Protein AF-A0A920K6Q2-F1 (afdb_monomer)

Sequence (251 aa):
MRCQWSTGEWRSIKTQNCIHFTSRHIDYCYSSCIAKSRLLTSYIVDEQAEPDGDFPTVDSPNPEEPAALALALQKAEEVNADIVIGTDPDADRLGIAVRNQNGELELLNGNQTMIVMTQFILEHLKRDQNKAYFIGSTVVSTPMMEKLASHYNLDCKIGLTGFKWIAKMIEDYADKAFVGGGEESFGFMVGDFVRDKDAITSSLLACEVASTALSNGETFFDQLLKAYERFGLYQEKLVSFVKKGKEGAYV

Secondary structure (DSSP, 8-state):
---TT--S----PPPEEEEE--SSTTSHHHHHHHTTSTTEEEE--GGGTS--TT-TT-S---TTSGGGGHHHHHHHHHTT-SEEEEE-TTS--EEEEEE-TTS-EEEEPHHHHHHHHHHHHHHH----TTS-EEEEEETTS-THHHHHHHHTT-EEEEE-SSTHHHHHHHHHTTTSEEEEEEETTTEEEETTS-SS--HHHHHHHHHHHHHHHHHTT--HHHHHHHHHHHH-------------GGGGGG-

Mean predicted aligned error: 7.69 Å

Nearest PDB structures (foldseek):
  1tuo-assembly1_A  TM=8.412E-01  e=4.404E-12  Thermus thermophilus
  2fkm-assembly1_X  TM=8.675E-01  e=6.460E-11  Pseudomonas aeruginosa
  4il8-assembly1_A  TM=8.686E-01  e=9.318E-11  Pseudomonas aeruginosa PAO1
  2fkf-assembly1_A  TM=8.662E-01  e=1.344E-10  Pseudomonas aeruginosa
  3rsm-assembly1_A  TM=8.535E-01  e=1.938E-10  Pseudomonas aeruginosa

Solvent-accessible surface area (backbone atoms only — not comparable to full-atom values): 14324 Å² total; per-residue (Å²): 138,76,83,86,83,77,89,72,87,82,68,91,72,72,78,39,39,35,31,50,38,49,52,32,73,75,46,62,71,42,56,58,51,51,51,66,38,96,61,43,47,66,44,72,45,74,94,43,65,66,74,49,92,79,39,92,89,40,99,49,59,42,39,90,41,70,72,47,42,45,69,48,52,53,52,29,63,77,70,63,37,54,36,36,36,30,24,22,62,85,36,37,28,45,22,45,29,29,32,41,100,86,66,47,79,41,77,49,53,23,46,57,50,45,50,40,53,52,49,52,49,62,76,69,53,85,74,56,91,90,54,50,46,32,37,32,36,28,75,83,28,61,72,54,55,48,44,50,23,53,75,71,73,38,46,59,46,72,28,63,85,57,64,66,41,50,37,46,46,55,65,77,41,63,86,37,48,57,60,28,35,37,36,45,82,24,25,32,27,72,40,74,86,64,67,57,50,29,20,61,66,42,47,53,50,52,50,49,49,34,49,55,24,46,69,72,77,41,39,52,42,52,49,44,52,53,46,28,74,75,51,52,84,81,91,84,79,90,84,87,83,90,59,69,72,80,70,36,75,81,107

Radius of gyration: 18.18 Å; Cα contacts (8 Å, |Δi|>4): 438; chains: 1; bounding box: 38×63×45 Å

Foldseek 3Di:
DPPPQDPDDDDDFDAAEEEEEEQDDPCLVQLVVVCPPPRYDYDYLPVRNYGDDVSVQAPFCALQDVRNCVSVLVVCVVVVHAKYWYAHHVQQFIWIWGQDPVRHTDIDFLLLLQLLLLLLLLVRDPDDPVAAEEEEEEPPHDPLRCLSCVVSVHYYHYYHPDLQRVLVVCVVPVSHWYQWYGYSSRFIDGTNPDSGGHNSVSVVSLVVLQSVQVRVVHGSNVSSVVSCVRRNDDDDDDDDDDDDDPRSVPD

pLDDT: mean 83.79, std 19.02, range [21.44, 98.62]

Structure (mmCIF, N/CA/C/O backbone):
data_AF-A0A920K6Q2-F1
#
_entry.id   AF-A0A920K6Q2-F1
#
loop_
_atom_site.group_PDB
_atom_site.id
_atom_site.type_symbol
_atom_site.label_atom_id
_atom_site.label_alt_id
_atom_site.label_comp_id
_atom_site.label_asym_id
_atom_site.label_entity_id
_atom_site.label_seq_id
_atom_site.pdbx_PDB_ins_code
_atom_site.Cartn_x
_atom_site.Cartn_y
_atom_site.Cartn_z
_atom_site.occupancy
_atom_site.B_iso_or_equiv
_atom_site.auth_seq_id
_atom_site.auth_comp_id
_atom_site.auth_asym_id
_atom_site.auth_atom_id
_atom_site.pdbx_PDB_model_num
ATOM 1 N N . MET A 1 1 ? 18.226 10.271 6.537 1.00 32.38 1 MET A N 1
ATOM 2 C CA . MET A 1 1 ? 16.949 10.398 5.805 1.00 32.38 1 MET A CA 1
ATOM 3 C C . MET A 1 1 ? 16.509 11.853 5.804 1.00 32.38 1 MET A C 1
ATOM 5 O O . MET A 1 1 ? 16.170 12.379 6.854 1.00 32.38 1 MET A O 1
ATOM 9 N N . ARG A 1 2 ? 16.570 12.534 4.656 1.00 21.44 2 ARG A N 1
ATOM 10 C CA . ARG A 1 2 ? 15.743 13.722 4.408 1.00 21.44 2 ARG A CA 1
ATOM 11 C C . ARG A 1 2 ? 14.665 13.253 3.450 1.00 21.44 2 ARG A C 1
ATOM 13 O O . ARG A 1 2 ? 15.010 12.801 2.364 1.00 21.44 2 ARG A O 1
ATOM 20 N N . CYS A 1 3 ? 13.408 13.324 3.866 1.00 26.34 3 CYS A N 1
ATOM 21 C CA . CYS A 1 3 ? 12.282 13.194 2.955 1.00 26.34 3 CYS A CA 1
ATOM 22 C C . CYS A 1 3 ? 12.454 14.298 1.894 1.00 26.34 3 CYS A C 1
ATOM 24 O O . CYS A 1 3 ? 12.390 15.480 2.229 1.00 26.34 3 CYS A O 1
ATOM 26 N N . GLN A 1 4 ? 12.820 13.946 0.658 1.00 25.69 4 GLN A N 1
ATOM 27 C CA . GLN A 1 4 ? 13.112 14.923 -0.405 1.00 25.69 4 GLN A CA 1
ATOM 28 C C . GLN A 1 4 ? 11.840 15.440 -1.106 1.00 25.69 4 GLN A C 1
ATOM 30 O O . GLN A 1 4 ? 11.930 16.158 -2.100 1.00 25.69 4 GLN A O 1
ATOM 35 N N . TRP A 1 5 ? 10.659 15.115 -0.577 1.00 37.97 5 TRP A N 1
ATOM 36 C CA . TRP A 1 5 ? 9.377 15.319 -1.253 1.00 37.97 5 TRP A CA 1
ATOM 37 C C . TRP A 1 5 ? 8.652 16.624 -0.896 1.00 37.97 5 TRP A C 1
ATOM 39 O O . TRP A 1 5 ? 7.733 17.008 -1.610 1.00 37.97 5 TRP A O 1
ATOM 49 N N . SER A 1 6 ? 9.087 17.388 0.115 1.00 32.59 6 SER A N 1
ATOM 50 C CA . SER A 1 6 ? 8.374 18.609 0.519 1.00 32.59 6 SER A CA 1
ATOM 51 C C . SER A 1 6 ? 9.192 19.896 0.371 1.00 32.59 6 SER A C 1
ATOM 53 O O . SER A 1 6 ? 10.004 20.238 1.232 1.00 32.59 6 SER A O 1
ATOM 55 N N . THR A 1 7 ? 8.921 20.665 -0.684 1.00 30.31 7 THR A N 1
ATOM 56 C CA . THR A 1 7 ? 9.305 22.091 -0.784 1.00 30.31 7 THR A CA 1
ATOM 57 C C . THR A 1 7 ? 8.090 23.015 -0.953 1.00 30.31 7 THR A C 1
ATOM 59 O O . THR A 1 7 ? 8.240 24.126 -1.448 1.00 30.31 7 THR A O 1
ATOM 62 N N . GLY A 1 8 ? 6.885 22.563 -0.591 1.00 32.25 8 GLY A N 1
ATOM 63 C CA . GLY A 1 8 ? 5.660 23.371 -0.638 1.00 32.25 8 GLY A CA 1
ATOM 64 C C . GLY A 1 8 ? 5.382 24.097 0.682 1.00 32.25 8 GLY A C 1
ATOM 65 O O . GLY A 1 8 ? 5.654 23.561 1.754 1.00 32.25 8 GLY A O 1
ATOM 66 N N . GLU A 1 9 ? 4.847 25.319 0.606 1.00 29.89 9 GLU A N 1
ATOM 67 C CA . GLU A 1 9 ? 4.352 26.079 1.759 1.00 29.89 9 GLU A CA 1
ATOM 68 C C . GLU A 1 9 ? 3.152 25.367 2.401 1.00 29.89 9 GLU A C 1
ATOM 70 O O . GLU A 1 9 ? 2.084 25.231 1.802 1.00 29.89 9 GLU A O 1
ATOM 75 N N . TRP A 1 10 ? 3.329 24.917 3.641 1.00 37.19 10 TRP A N 1
ATOM 76 C CA . TRP A 1 10 ? 2.317 24.200 4.409 1.00 37.19 10 TRP A CA 1
ATOM 77 C C . TRP A 1 10 ? 1.250 25.167 4.951 1.00 37.19 10 TRP A C 1
ATOM 79 O O . TRP A 1 10 ? 1.495 25.910 5.903 1.00 37.19 10 TRP A O 1
ATOM 89 N N . ARG A 1 11 ? 0.051 25.166 4.354 1.00 33.03 11 ARG A N 1
ATOM 90 C CA . ARG A 1 11 ? -1.154 25.774 4.955 1.00 33.03 11 ARG A CA 1
ATOM 91 C C . ARG A 1 11 ? -1.640 24.912 6.129 1.00 33.03 11 ARG A C 1
ATOM 93 O O . ARG A 1 11 ? -1.359 23.721 6.156 1.00 33.03 11 ARG A O 1
ATOM 100 N N . SER A 1 12 ? -2.330 25.526 7.099 1.00 35.78 12 SER A N 1
ATOM 101 C CA . SER A 1 12 ? -2.709 24.940 8.401 1.00 35.78 12 SER A CA 1
ATOM 102 C C . SER A 1 12 ? -3.168 23.478 8.304 1.00 35.78 12 SER A C 1
ATOM 104 O O . SER A 1 12 ? -4.263 23.194 7.818 1.00 35.78 12 SER A O 1
ATOM 106 N N . ILE A 1 13 ? -2.319 22.565 8.767 1.00 44.78 13 ILE A N 1
ATOM 107 C CA . ILE A 1 13 ? -2.523 21.121 8.662 1.00 44.78 13 ILE A CA 1
ATOM 108 C C . ILE A 1 13 ? -3.515 20.700 9.750 1.00 44.78 13 ILE A C 1
ATOM 110 O O . ILE A 1 13 ? -3.265 20.926 10.935 1.00 44.78 13 ILE A O 1
ATOM 114 N N . LYS A 1 14 ? -4.652 20.116 9.355 1.00 45.97 14 LYS A N 1
ATOM 115 C CA . LYS A 1 14 ? -5.508 19.363 10.281 1.00 45.97 14 LYS A CA 1
ATOM 116 C C . LYS A 1 14 ? -4.689 18.175 10.791 1.00 45.97 14 LYS A C 1
ATOM 118 O O . LYS A 1 14 ? -4.145 17.429 9.985 1.00 45.97 14 LYS A O 1
ATOM 123 N N . THR A 1 15 ? -4.563 18.026 12.104 1.00 47.94 15 THR A N 1
ATOM 124 C CA . THR A 1 15 ? -3.855 16.895 12.715 1.00 47.94 15 THR A CA 1
ATOM 125 C C . THR A 1 15 ? -4.619 15.609 12.430 1.00 47.94 15 THR A C 1
ATOM 127 O O . THR A 1 15 ? -5.780 15.501 12.818 1.00 47.94 15 THR A O 1
ATOM 130 N N . GLN A 1 16 ? -3.975 14.667 11.749 1.00 53.50 16 GLN A N 1
ATOM 131 C CA . GLN A 1 16 ? -4.531 13.347 11.487 1.00 53.50 16 GLN A CA 1
ATOM 132 C C . GLN A 1 16 ? -4.306 12.446 12.701 1.00 53.50 16 GLN A C 1
ATOM 134 O O . GLN A 1 16 ? -3.204 12.420 13.265 1.00 53.50 16 GLN A O 1
ATOM 139 N N . ASN A 1 17 ? -5.328 11.681 13.075 1.00 56.09 17 ASN A N 1
ATOM 140 C CA . ASN A 1 17 ? -5.206 10.665 14.110 1.00 56.09 17 ASN A CA 1
ATOM 141 C C . ASN A 1 17 ? -4.907 9.326 13.432 1.00 56.09 17 ASN A C 1
ATOM 143 O O . ASN A 1 17 ? -5.726 8.787 12.691 1.00 56.09 17 ASN A O 1
ATOM 147 N N . CYS A 1 18 ? -3.715 8.795 13.668 1.00 53.91 18 CYS A N 1
ATOM 148 C CA . CYS A 1 18 ? -3.222 7.563 13.068 1.00 53.91 18 CYS A CA 1
ATOM 149 C C . CYS A 1 18 ? -3.002 6.531 14.176 1.00 53.91 18 CYS A C 1
ATOM 151 O O . CYS A 1 18 ? -2.322 6.819 15.159 1.00 53.91 18 CYS A O 1
ATOM 153 N N . ILE A 1 19 ? -3.557 5.328 14.054 1.00 54.91 19 ILE A N 1
ATOM 154 C CA . ILE A 1 19 ? -3.182 4.228 14.949 1.00 54.91 19 ILE A CA 1
ATOM 155 C C . ILE A 1 19 ? -2.141 3.379 14.257 1.00 54.91 19 ILE A C 1
ATOM 157 O O . ILE A 1 19 ? -2.374 2.835 13.178 1.00 54.91 19 ILE A O 1
ATOM 161 N N . HIS A 1 20 ? -1.004 3.240 14.926 1.00 56.41 20 HIS A N 1
ATOM 162 C CA . HIS A 1 20 ? -0.007 2.258 14.557 1.00 56.41 20 HIS A CA 1
ATOM 163 C C . HIS A 1 20 ? -0.112 1.076 15.500 1.00 56.41 20 HIS A C 1
ATOM 165 O O . HIS A 1 20 ? 0.030 1.202 16.715 1.00 56.41 20 HIS A O 1
ATOM 171 N N . PHE A 1 21 ? -0.348 -0.076 14.903 1.00 56.31 21 PHE A N 1
ATOM 172 C CA . PHE A 1 21 ? -0.379 -1.364 15.549 1.00 56.31 21 PHE A CA 1
ATOM 173 C C . PHE A 1 21 ? 0.739 -2.248 14.978 1.00 56.31 21 PHE A C 1
ATOM 175 O O . PHE A 1 21 ? 1.121 -2.133 13.816 1.00 56.31 21 PHE A O 1
ATOM 182 N N . THR A 1 22 ? 1.285 -3.131 15.808 1.00 51.19 22 THR A N 1
ATOM 183 C CA . THR A 1 22 ? 2.215 -4.181 15.390 1.00 51.19 22 THR A CA 1
ATOM 184 C C . THR A 1 22 ? 2.131 -5.354 16.361 1.00 51.19 22 THR A C 1
ATOM 186 O O . THR A 1 22 ? 1.832 -5.171 17.542 1.00 51.19 22 THR A O 1
ATOM 189 N N . SER A 1 23 ? 2.398 -6.559 15.858 1.00 42.81 23 SER A N 1
ATOM 190 C CA . SER A 1 23 ? 2.401 -7.794 16.638 1.00 42.81 23 SER A CA 1
ATOM 191 C C . SER A 1 23 ? 3.768 -8.165 17.242 1.00 42.81 23 SER A C 1
ATOM 193 O O . SER A 1 23 ? 3.767 -9.050 18.092 1.00 42.81 23 SER A O 1
ATOM 195 N N . ARG A 1 24 ? 4.909 -7.523 16.881 1.00 44.66 24 ARG A N 1
ATOM 196 C CA . ARG A 1 24 ? 6.198 -7.532 17.641 1.00 44.66 24 ARG A CA 1
ATOM 197 C C . ARG A 1 24 ? 7.351 -6.667 17.051 1.00 44.66 24 ARG A C 1
ATOM 199 O O . ARG A 1 24 ? 7.429 -6.386 15.867 1.00 44.66 24 ARG A O 1
ATOM 206 N N . HIS A 1 25 ? 8.313 -6.348 17.938 1.00 44.50 25 HIS A N 1
ATOM 207 C CA . HIS A 1 25 ? 9.737 -5.929 17.821 1.00 44.50 25 HIS A CA 1
ATOM 208 C C . HIS A 1 25 ? 10.262 -4.915 16.778 1.00 44.50 25 HIS A C 1
ATOM 210 O O . HIS A 1 25 ? 10.912 -3.958 17.206 1.00 44.50 25 HIS A O 1
ATOM 216 N N . ILE A 1 26 ? 10.131 -5.110 15.462 1.00 41.84 26 ILE A N 1
ATOM 217 C CA . ILE A 1 26 ? 10.854 -4.248 14.491 1.00 41.84 26 ILE A CA 1
ATOM 218 C C . ILE A 1 26 ? 10.226 -2.846 14.401 1.00 41.84 26 ILE A C 1
ATOM 220 O O . ILE A 1 26 ? 10.920 -1.859 14.138 1.00 41.84 26 ILE A O 1
ATOM 224 N N . ASP A 1 27 ? 8.948 -2.740 14.767 1.00 47.66 27 ASP A N 1
ATOM 225 C CA . ASP A 1 27 ? 8.156 -1.526 14.626 1.00 47.66 27 ASP A CA 1
ATOM 226 C C . ASP A 1 27 ? 8.149 -0.582 15.836 1.00 47.66 27 ASP A C 1
ATOM 228 O O . ASP A 1 27 ? 7.830 0.586 15.671 1.00 47.66 27 ASP A O 1
ATOM 232 N N . TYR A 1 28 ? 8.557 -0.979 17.048 1.00 45.69 28 TYR A N 1
ATOM 233 C CA . TYR A 1 28 ? 8.535 -0.041 18.194 1.00 45.69 28 TYR A CA 1
ATOM 234 C C . TYR A 1 28 ? 9.483 1.162 17.983 1.00 45.69 28 TYR A C 1
ATOM 236 O O . TYR A 1 28 ? 9.158 2.321 18.276 1.00 45.69 28 TYR A O 1
ATOM 244 N N . CYS A 1 29 ? 10.651 0.914 17.380 1.00 44.62 29 CYS A N 1
ATOM 245 C CA . CYS A 1 29 ? 11.563 1.969 16.925 1.00 44.62 29 CYS A CA 1
ATOM 246 C C . CYS A 1 29 ? 10.954 2.838 15.812 1.00 44.62 29 CYS A C 1
ATOM 248 O O . CYS A 1 29 ? 11.373 3.980 15.631 1.00 44.62 29 CYS A O 1
ATOM 250 N N . TYR A 1 30 ? 9.966 2.328 15.082 1.00 53.62 30 TYR A N 1
ATOM 251 C CA . TYR A 1 30 ? 9.322 3.001 13.967 1.00 53.62 30 TYR A CA 1
ATOM 252 C C . TYR A 1 30 ? 8.048 3.756 14.368 1.00 53.62 30 TYR A C 1
ATOM 254 O O . TYR A 1 30 ? 7.933 4.933 14.031 1.00 53.62 30 TYR A O 1
ATOM 262 N N . SER A 1 31 ? 7.157 3.178 15.180 1.00 52.97 31 SER A N 1
ATOM 263 C CA . SER A 1 31 ? 6.025 3.879 15.801 1.00 52.97 31 SER A CA 1
ATOM 264 C C . SER A 1 31 ? 6.517 5.107 16.573 1.00 52.97 31 SER A C 1
ATOM 266 O O . SER A 1 31 ? 5.928 6.180 16.481 1.00 52.97 31 SER A O 1
ATOM 268 N N . SER A 1 32 ? 7.677 5.003 17.236 1.00 48.38 32 SER A N 1
ATOM 269 C CA . SER A 1 32 ? 8.346 6.142 17.882 1.00 48.38 32 SER A CA 1
ATOM 270 C C . SER A 1 32 ? 9.028 7.125 16.910 1.00 48.38 32 SER A C 1
ATOM 272 O O . SER A 1 32 ? 9.237 8.288 17.271 1.00 48.38 32 SER A O 1
ATOM 274 N N . CYS A 1 33 ? 9.364 6.715 15.680 1.00 47.66 33 CYS A N 1
ATOM 275 C CA . CYS A 1 33 ? 9.818 7.608 14.604 1.00 47.66 33 CYS A CA 1
ATOM 276 C C . CYS A 1 33 ? 8.651 8.350 13.933 1.00 47.66 33 CYS A C 1
ATOM 278 O O . CYS A 1 33 ? 8.765 9.553 13.696 1.00 47.66 33 CYS A O 1
ATOM 280 N N . ILE A 1 34 ? 7.521 7.680 13.692 1.00 54.31 34 ILE A N 1
ATOM 281 C CA . ILE A 1 34 ? 6.283 8.301 13.204 1.00 54.31 34 ILE A CA 1
ATOM 282 C C . ILE A 1 34 ? 5.728 9.284 14.226 1.00 54.31 34 ILE A C 1
ATOM 284 O O . ILE A 1 34 ? 5.378 10.400 13.845 1.00 54.31 34 ILE A O 1
ATOM 288 N N . ALA A 1 35 ? 5.713 8.923 15.513 1.00 49.50 35 ALA A N 1
ATOM 289 C CA . ALA A 1 35 ? 5.284 9.808 16.600 1.00 49.50 35 ALA A CA 1
ATOM 290 C C . ALA A 1 35 ? 6.087 11.123 16.653 1.00 49.50 35 ALA A C 1
ATOM 292 O O . ALA A 1 35 ? 5.630 12.126 17.197 1.00 49.50 35 ALA A O 1
ATOM 293 N N . LYS A 1 36 ? 7.306 11.138 16.090 1.00 42.62 36 LYS A N 1
ATOM 294 C CA . LYS A 1 36 ? 8.146 12.342 15.960 1.00 42.62 36 LYS A CA 1
ATOM 295 C C . LYS A 1 36 ? 7.867 13.143 14.689 1.00 42.62 36 LYS A C 1
ATOM 297 O O . LYS A 1 36 ? 8.331 14.284 14.587 1.00 42.62 36 LYS A O 1
ATOM 302 N N . SER A 1 37 ? 7.137 12.588 13.724 1.00 52.16 37 SER A N 1
ATOM 303 C CA . SER A 1 37 ? 6.616 13.363 12.604 1.00 52.16 37 SER A CA 1
ATOM 304 C C . SER A 1 37 ? 5.553 14.320 13.150 1.00 52.16 37 SER A C 1
ATOM 306 O O . SER A 1 37 ? 4.600 13.924 13.809 1.00 52.16 37 SER A O 1
ATOM 308 N N . ARG A 1 38 ? 5.723 15.625 12.924 1.00 50.38 38 ARG A N 1
ATOM 309 C CA . ARG A 1 38 ? 4.844 16.672 13.489 1.00 50.38 38 ARG A CA 1
ATOM 310 C C . ARG A 1 38 ? 3.434 16.703 12.873 1.00 50.38 38 ARG A C 1
ATOM 312 O O . ARG A 1 38 ? 2.722 17.685 13.054 1.00 50.38 38 ARG A O 1
ATOM 319 N N . LEU A 1 39 ? 3.078 15.685 12.096 1.00 52.28 39 LEU A N 1
ATOM 320 C CA . LEU A 1 39 ? 1.904 15.648 11.228 1.00 52.28 39 LEU A CA 1
ATOM 321 C C . LEU A 1 39 ? 0.873 14.600 11.667 1.00 52.28 39 LEU A C 1
ATOM 323 O O . LEU A 1 39 ? -0.246 14.619 11.160 1.00 52.28 39 LEU A O 1
ATOM 327 N N . LEU A 1 40 ? 1.232 13.717 12.606 1.00 65.56 40 LEU A N 1
ATOM 328 C CA . LEU A 1 40 ? 0.433 12.555 12.987 1.00 65.56 40 LEU A CA 1
ATOM 329 C C . LEU A 1 40 ? 0.332 12.459 14.510 1.00 65.56 40 LEU A C 1
ATOM 331 O O . LEU A 1 40 ? 1.344 12.484 15.211 1.00 65.56 40 LEU A O 1
ATOM 335 N N . THR A 1 41 ? -0.886 12.301 15.020 1.00 69.94 41 THR A N 1
ATOM 336 C CA . THR A 1 41 ? -1.104 11.818 16.386 1.00 69.94 41 THR A CA 1
ATOM 337 C C . THR A 1 41 ? -1.114 10.299 16.329 1.00 69.94 41 THR A C 1
ATOM 339 O O . THR A 1 41 ? -2.056 9.721 15.793 1.00 69.94 41 THR A O 1
ATOM 342 N N . SER A 1 42 ? -0.061 9.655 16.835 1.00 72.56 42 SER A N 1
ATOM 343 C CA . SER A 1 42 ? 0.056 8.196 16.848 1.00 72.56 42 SER A CA 1
ATOM 344 C C . SER A 1 42 ? -0.487 7.595 18.143 1.00 72.56 42 SER A C 1
ATOM 346 O O . SER A 1 42 ? -0.053 7.999 19.225 1.00 72.56 42 SER A O 1
ATOM 348 N N . TYR A 1 43 ? -1.341 6.581 18.036 1.00 79.62 43 TYR A N 1
ATOM 349 C CA . TYR A 1 43 ? -1.746 5.737 19.165 1.00 79.62 43 TYR A CA 1
ATOM 350 C C . TYR A 1 43 ? -1.166 4.334 19.009 1.00 79.62 43 TYR A C 1
ATOM 352 O O . TYR A 1 43 ? -1.023 3.851 17.886 1.00 79.62 43 TYR A O 1
ATOM 360 N N . ILE A 1 44 ? -0.845 3.707 20.139 1.00 80.88 44 ILE A N 1
ATOM 361 C CA . ILE A 1 44 ? -0.349 2.332 20.232 1.00 80.88 44 ILE A CA 1
ATOM 362 C C . ILE A 1 44 ? -1.409 1.508 20.977 1.00 80.88 44 ILE A C 1
ATOM 364 O O . ILE A 1 44 ? -2.148 2.046 21.806 1.00 80.88 44 ILE A O 1
ATOM 368 N N . VAL A 1 45 ? -1.509 0.219 20.653 1.00 83.69 45 VAL A N 1
ATOM 369 C CA . VAL A 1 45 ? -2.313 -0.750 21.411 1.00 83.69 45 VAL A CA 1
ATOM 370 C C . VAL A 1 45 ? -1.466 -1.254 22.576 1.00 83.69 45 VAL A C 1
ATOM 372 O O . VAL A 1 45 ? -0.511 -2.001 22.364 1.00 83.69 45 VAL A O 1
ATOM 375 N N . ASP A 1 46 ? -1.780 -0.813 23.793 1.00 83.56 46 ASP A N 1
ATOM 376 C CA . ASP A 1 46 ? -0.952 -1.050 24.982 1.00 83.56 46 ASP A CA 1
ATOM 377 C C . ASP A 1 46 ? -0.760 -2.552 25.267 1.00 83.56 46 ASP A C 1
ATOM 379 O O . ASP A 1 46 ? 0.337 -2.989 25.613 1.00 83.56 46 ASP A O 1
ATOM 383 N N . GLU A 1 47 ? -1.795 -3.365 25.033 1.00 83.81 47 GLU A N 1
ATOM 384 C CA . GLU A 1 47 ? -1.796 -4.824 25.215 1.00 83.81 47 GLU A CA 1
ATOM 385 C C . GLU A 1 47 ? -0.830 -5.564 24.279 1.00 83.81 47 GLU A C 1
ATOM 387 O O . GLU A 1 47 ? -0.516 -6.732 24.508 1.00 83.81 47 GLU A O 1
ATOM 392 N N . GLN A 1 48 ? -0.382 -4.904 23.212 1.00 79.31 48 GLN A N 1
ATOM 393 C CA . GLN A 1 48 ? 0.481 -5.468 22.172 1.00 79.31 48 GLN A CA 1
ATOM 394 C C . GLN A 1 48 ? 1.784 -4.668 22.005 1.00 79.31 48 GLN A C 1
ATOM 396 O O . GLN A 1 48 ? 2.577 -4.952 21.110 1.00 79.31 48 GLN A O 1
ATOM 401 N N . ALA A 1 49 ? 2.020 -3.671 22.866 1.00 76.19 49 ALA A N 1
ATOM 402 C CA . ALA A 1 49 ? 3.180 -2.790 22.785 1.00 76.19 49 ALA A CA 1
ATOM 403 C C . ALA A 1 49 ? 4.485 -3.492 23.192 1.00 76.19 49 ALA A C 1
ATOM 405 O O . ALA A 1 49 ? 5.536 -3.242 22.597 1.00 76.19 49 ALA A O 1
ATOM 406 N N . GLU A 1 50 ? 4.418 -4.367 24.200 1.00 78.69 50 GLU A N 1
ATOM 407 C CA . GLU A 1 50 ? 5.579 -5.104 24.691 1.00 78.69 50 GLU A CA 1
ATOM 408 C C . GLU A 1 50 ? 5.806 -6.389 23.884 1.00 78.69 50 GLU A C 1
ATOM 410 O O . GLU A 1 50 ? 4.864 -7.148 23.640 1.00 78.69 50 GLU A O 1
ATOM 415 N N . PRO A 1 51 ? 7.048 -6.685 23.471 1.00 74.62 51 PRO A N 1
ATOM 416 C CA . PRO A 1 51 ? 7.297 -7.853 22.644 1.00 74.62 51 PRO A CA 1
ATOM 417 C C . PRO A 1 51 ? 7.101 -9.185 23.389 1.00 74.62 51 PRO A C 1
ATOM 419 O O . PRO A 1 51 ? 7.897 -9.539 24.257 1.00 74.62 51 PRO A O 1
ATOM 422 N N . ASP A 1 52 ? 6.124 -9.984 22.951 1.00 80.56 52 ASP A N 1
ATOM 423 C CA . ASP A 1 52 ? 5.880 -11.351 23.429 1.00 80.56 52 ASP A CA 1
ATOM 424 C C . ASP A 1 52 ? 5.828 -12.365 22.275 1.00 80.56 52 ASP A C 1
ATOM 426 O O . ASP A 1 52 ? 5.186 -12.142 21.248 1.00 80.56 52 ASP A O 1
ATOM 430 N N . GLY A 1 53 ? 6.541 -13.483 22.431 1.00 81.75 53 GLY A N 1
ATOM 431 C CA . GLY A 1 53 ? 6.639 -14.520 21.413 1.00 81.75 53 GLY A CA 1
ATOM 432 C C . GLY A 1 53 ? 5.608 -15.585 21.343 1.00 81.75 53 GLY A C 1
ATOM 433 O O . GLY A 1 53 ? 5.565 -16.276 20.325 1.00 81.75 53 GLY A O 1
ATOM 434 N N . ASP A 1 54 ? 4.760 -15.622 22.347 1.00 85.19 54 ASP A N 1
ATOM 435 C CA . ASP A 1 54 ? 3.594 -16.475 22.333 1.00 85.19 54 ASP A CA 1
ATOM 436 C C . ASP A 1 54 ? 2.393 -15.766 21.684 1.00 85.19 54 ASP A C 1
ATOM 438 O O . ASP A 1 54 ? 1.339 -16.377 21.545 1.00 85.19 54 ASP A O 1
ATOM 442 N N . PHE A 1 55 ? 2.557 -14.501 21.254 1.00 84.88 55 PHE A N 1
ATOM 443 C CA . PHE A 1 55 ? 1.518 -13.655 20.651 1.00 84.88 55 PHE A CA 1
ATOM 444 C C . PHE A 1 55 ? 0.178 -13.757 21.407 1.00 84.88 55 PHE A C 1
ATOM 446 O O . PHE A 1 55 ? -0.853 -14.040 20.805 1.00 84.88 55 PHE A O 1
ATOM 453 N N . PRO A 1 56 ? 0.157 -13.521 22.734 1.00 87.31 56 PRO A N 1
ATOM 454 C CA . PRO A 1 56 ? -0.933 -13.952 23.622 1.00 87.31 56 PRO A CA 1
ATOM 455 C C . PRO A 1 56 ? -2.289 -13.285 23.347 1.00 87.31 56 PRO A C 1
ATOM 457 O 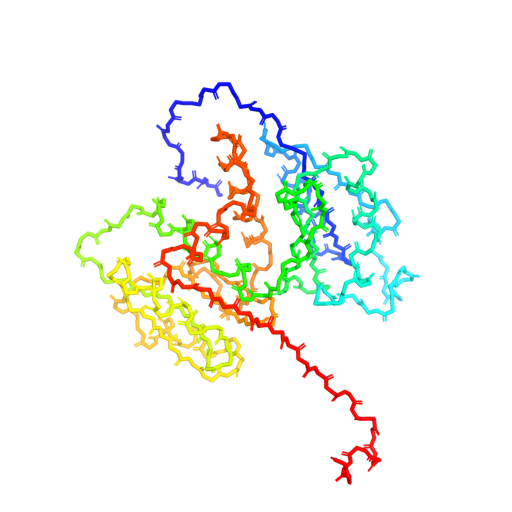O . PRO A 1 56 ? -3.305 -13.677 23.917 1.00 87.31 56 PRO A O 1
ATOM 460 N N . THR A 1 57 ? -2.304 -12.251 22.510 1.00 85.12 57 THR A N 1
ATOM 461 C CA . THR A 1 57 ? -3.477 -11.448 22.159 1.00 85.12 57 THR A CA 1
ATOM 462 C C . THR A 1 57 ? -4.122 -11.854 20.834 1.00 85.12 57 THR A C 1
ATOM 464 O O . THR A 1 57 ? -5.215 -11.373 20.539 1.00 85.12 57 THR A O 1
ATOM 467 N N . VAL A 1 58 ? -3.479 -12.711 20.029 1.00 86.38 58 VAL A N 1
ATOM 468 C CA . VAL A 1 58 ? -3.956 -13.111 18.6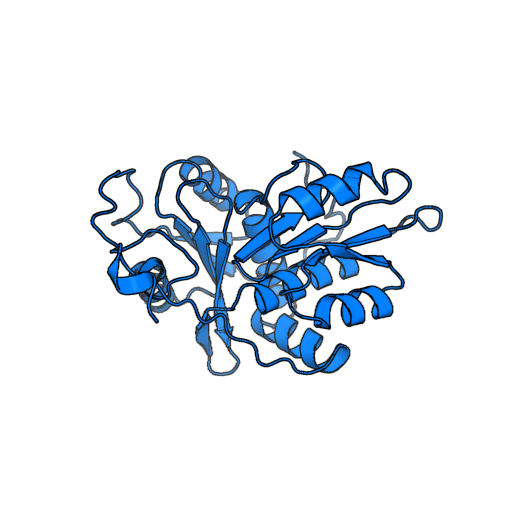95 1.00 86.38 58 VAL A CA 1
ATOM 469 C C . VAL A 1 58 ? -3.688 -14.590 18.427 1.00 86.38 58 VAL A C 1
ATOM 471 O O . VAL A 1 58 ? -2.652 -15.126 18.799 1.00 86.38 58 VAL A O 1
ATOM 474 N N . ASP A 1 59 ? -4.586 -15.250 17.695 1.00 85.81 59 ASP A N 1
ATOM 475 C CA . ASP A 1 59 ? -4.356 -16.636 17.253 1.00 85.81 59 ASP A CA 1
ATOM 476 C C . ASP A 1 59 ? -3.235 -16.727 16.200 1.00 85.81 59 ASP A C 1
ATOM 478 O O . ASP A 1 59 ? -2.523 -17.728 16.101 1.00 85.81 59 ASP A O 1
ATOM 482 N N . SER A 1 60 ? -3.096 -15.681 15.381 1.00 85.12 60 SER A N 1
ATOM 483 C CA . SER A 1 60 ? -2.058 -15.547 14.363 1.00 85.12 60 SER A CA 1
ATOM 484 C C . SER A 1 60 ? -1.699 -14.069 14.175 1.00 85.12 60 SER A C 1
ATOM 486 O O . SER A 1 60 ? -2.605 -13.254 14.001 1.00 85.12 60 SER A O 1
ATOM 488 N N . PRO A 1 61 ? -0.406 -13.701 14.161 1.00 85.69 61 PRO A N 1
ATOM 489 C CA . PRO A 1 61 ? 0.042 -12.322 13.971 1.00 85.69 61 PRO A CA 1
ATOM 490 C C . PRO A 1 61 ? 0.076 -11.904 12.486 1.00 85.69 61 PRO A C 1
ATOM 492 O O . PRO A 1 61 ? 0.966 -11.170 12.069 1.00 85.69 61 PRO A O 1
ATOM 495 N N . ASN A 1 62 ? -0.850 -12.403 11.662 1.00 87.12 62 ASN A N 1
ATOM 496 C CA . ASN A 1 62 ? -0.892 -12.111 10.230 1.00 87.12 62 ASN A CA 1
ATOM 497 C C . ASN A 1 62 ? -1.885 -10.966 9.945 1.00 87.12 62 ASN A C 1
ATOM 499 O O . ASN A 1 62 ? -3.081 -11.162 10.164 1.00 87.12 62 ASN A O 1
ATOM 503 N N . PRO A 1 63 ? -1.449 -9.804 9.424 1.00 85.44 63 PRO A N 1
ATOM 504 C CA . PRO A 1 63 ? -2.331 -8.671 9.142 1.00 85.44 63 PRO A CA 1
ATOM 505 C C . PRO A 1 63 ? -3.334 -8.925 8.001 1.00 85.44 63 PRO A C 1
ATOM 507 O O . PRO A 1 63 ? -4.248 -8.124 7.810 1.00 85.44 63 PRO A O 1
ATOM 510 N N . GLU A 1 64 ? -3.195 -10.032 7.264 1.00 83.44 64 GLU A N 1
ATOM 511 C CA . GLU A 1 64 ? -4.218 -10.531 6.332 1.00 83.44 64 GLU A CA 1
ATOM 512 C C . GLU A 1 64 ? -5.498 -10.982 7.056 1.00 83.44 64 GL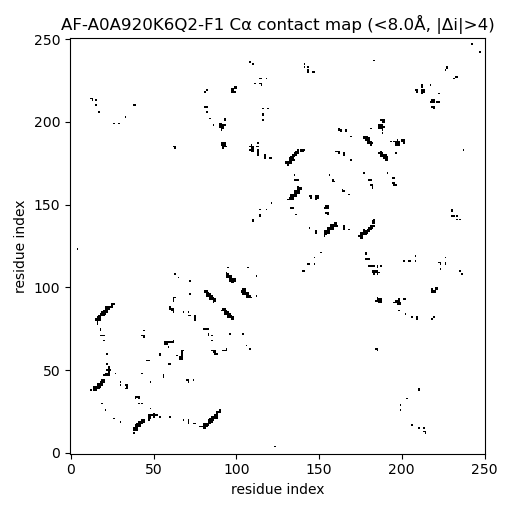U A C 1
ATOM 514 O O . GLU A 1 64 ? -6.587 -10.955 6.479 1.00 83.44 64 GLU A O 1
ATOM 519 N N . GLU A 1 65 ? -5.371 -11.406 8.317 1.00 84.31 65 GLU A N 1
ATOM 520 C CA . GLU A 1 65 ? -6.472 -11.898 9.134 1.00 84.31 65 GLU A CA 1
ATOM 521 C C . GLU A 1 65 ? -7.104 -10.733 9.912 1.00 84.31 65 GLU A C 1
ATOM 523 O O . GLU A 1 65 ? -6.450 -10.149 10.781 1.00 84.31 65 GLU A O 1
ATOM 528 N N . PRO A 1 66 ? -8.397 -10.412 9.702 1.00 85.88 66 PRO A N 1
ATOM 529 C CA . PRO A 1 66 ? -9.053 -9.308 10.409 1.00 85.88 66 PRO A CA 1
ATOM 530 C C . PRO A 1 66 ? -8.963 -9.411 11.939 1.00 85.88 66 PRO A C 1
ATOM 532 O O . PRO A 1 66 ? -8.916 -8.397 12.633 1.00 85.88 66 PRO A O 1
ATOM 535 N N . ALA A 1 67 ? -8.905 -10.638 12.470 1.00 86.81 67 ALA A N 1
ATOM 536 C CA . ALA A 1 67 ? -8.765 -10.900 13.899 1.00 86.81 67 ALA A CA 1
ATOM 537 C C . ALA A 1 67 ? -7.443 -10.367 14.480 1.00 86.81 67 ALA A C 1
ATOM 539 O O . ALA A 1 67 ? -7.428 -9.923 15.626 1.00 86.81 67 ALA A O 1
ATOM 540 N N . ALA A 1 68 ? -6.361 -10.344 13.692 1.00 87.12 68 ALA A N 1
ATOM 541 C CA . ALA A 1 68 ? -5.068 -9.826 14.136 1.00 87.12 68 ALA A CA 1
ATOM 542 C C . ALA A 1 68 ? -5.104 -8.312 14.408 1.00 87.12 68 ALA A C 1
ATOM 544 O O . ALA A 1 68 ? -4.318 -7.813 15.208 1.00 87.12 68 ALA A O 1
ATOM 545 N N . LEU A 1 69 ? -6.037 -7.587 13.776 1.00 88.50 69 LEU A N 1
ATOM 546 C CA . LEU A 1 69 ? -6.204 -6.136 13.902 1.00 88.50 69 LEU A CA 1
ATOM 547 C C . LEU A 1 69 ? -7.329 -5.733 14.868 1.00 88.50 69 LEU A C 1
ATOM 549 O O . LEU A 1 69 ? -7.577 -4.542 15.041 1.00 88.50 69 LEU A O 1
ATOM 553 N N . ALA A 1 70 ? -8.022 -6.685 15.502 1.00 91.06 70 ALA A N 1
ATOM 554 C CA . ALA A 1 70 ? -9.248 -6.413 16.257 1.00 91.06 70 ALA A CA 1
ATOM 555 C C . ALA A 1 70 ? -9.060 -5.383 17.389 1.00 91.06 70 ALA A C 1
ATOM 557 O O . ALA A 1 70 ? -9.843 -4.439 17.494 1.00 91.06 70 ALA A O 1
ATOM 558 N N . LEU A 1 71 ? -8.000 -5.519 18.195 1.00 89.69 71 LEU A N 1
ATOM 559 C CA . LEU A 1 71 ? -7.691 -4.569 19.274 1.00 89.69 71 LEU A CA 1
ATOM 560 C C . LEU A 1 71 ? -7.338 -3.178 18.727 1.00 89.69 71 LEU A C 1
ATOM 562 O O . LEU A 1 71 ? -7.763 -2.162 19.276 1.00 89.69 71 LEU A O 1
ATOM 566 N N . ALA A 1 72 ? -6.617 -3.123 17.606 1.00 89.12 72 ALA A N 1
ATOM 567 C CA . ALA A 1 72 ? -6.262 -1.872 16.945 1.00 89.12 72 ALA A CA 1
ATOM 568 C C . ALA A 1 72 ? -7.489 -1.148 16.373 1.00 89.12 72 ALA A C 1
ATOM 570 O O . ALA A 1 72 ? -7.616 0.065 16.528 1.00 89.12 72 ALA A O 1
ATOM 571 N N . LEU A 1 73 ? -8.419 -1.893 15.769 1.00 91.19 73 LEU A N 1
ATOM 572 C CA . LEU A 1 73 ? -9.699 -1.374 15.288 1.00 91.19 73 LEU A CA 1
ATOM 573 C C . LEU A 1 73 ? -10.562 -0.853 16.442 1.00 91.19 73 LEU A C 1
ATOM 575 O O . LEU A 1 73 ? -11.113 0.240 16.343 1.00 91.19 73 LEU A O 1
ATOM 579 N N . GLN A 1 74 ? -10.630 -1.580 17.562 1.00 92.44 74 GLN A N 1
ATOM 580 C CA . GLN A 1 74 ? -11.346 -1.112 18.751 1.00 92.44 74 GLN A CA 1
ATOM 581 C C . GLN A 1 74 ? -10.763 0.212 19.260 1.00 92.44 74 GLN A C 1
ATOM 583 O O . GLN A 1 74 ? -11.498 1.184 19.450 1.00 92.44 74 GLN A O 1
ATOM 588 N N . LYS A 1 75 ? -9.436 0.280 19.421 1.00 89.25 75 LYS A N 1
ATOM 589 C CA . LYS A 1 75 ? -8.749 1.507 19.837 1.00 89.25 75 LYS A CA 1
ATOM 590 C C . LYS A 1 75 ? -9.014 2.658 18.865 1.00 89.25 75 LYS A C 1
ATOM 592 O O . LYS A 1 75 ? -9.162 3.801 19.291 1.00 89.25 75 LYS A O 1
ATOM 597 N N . ALA A 1 76 ? -9.086 2.363 17.568 1.00 90.25 76 ALA A N 1
ATOM 598 C CA . ALA A 1 76 ? -9.336 3.345 16.520 1.00 90.25 76 ALA A CA 1
ATOM 599 C C . ALA A 1 76 ? -10.734 3.945 16.598 1.00 90.25 76 ALA A C 1
ATOM 601 O O . ALA A 1 76 ? -10.880 5.143 16.356 1.00 90.25 76 ALA A O 1
ATOM 602 N N . GLU A 1 77 ? -11.737 3.169 17.002 1.00 93.31 77 GLU A N 1
ATOM 603 C CA . GLU A 1 77 ? -13.056 3.727 17.295 1.00 93.31 77 GLU A CA 1
ATOM 604 C C . GLU A 1 77 ? -13.060 4.560 18.580 1.00 93.31 77 GLU A C 1
ATOM 606 O O . GLU A 1 77 ? -13.626 5.652 18.594 1.00 93.31 77 GLU A O 1
ATOM 611 N N . GLU A 1 78 ? -12.363 4.122 19.634 1.00 92.75 78 GLU A N 1
ATOM 612 C CA . GLU A 1 78 ? -12.276 4.866 20.903 1.00 92.75 78 GLU A CA 1
ATOM 613 C C . GLU A 1 78 ? -11.659 6.263 20.739 1.00 92.75 78 GLU A C 1
ATOM 615 O O . GLU A 1 78 ? -12.115 7.225 21.362 1.00 92.75 78 GLU A O 1
ATOM 620 N N . VAL A 1 79 ? -10.622 6.387 19.906 1.00 88.75 79 VAL A N 1
ATOM 621 C CA . VAL A 1 79 ? -9.902 7.657 19.687 1.00 88.75 79 VAL A CA 1
ATOM 622 C C . VAL A 1 79 ? -10.318 8.378 18.404 1.00 88.75 79 VAL A C 1
ATOM 624 O O . VAL A 1 79 ? -9.742 9.415 18.069 1.00 88.75 79 VAL A O 1
ATOM 627 N N . ASN A 1 80 ? -11.308 7.840 17.686 1.00 89.81 80 ASN A N 1
ATOM 628 C CA . ASN A 1 80 ? -11.747 8.319 16.378 1.00 89.81 80 ASN A CA 1
ATOM 629 C C . ASN A 1 80 ? -10.572 8.516 15.396 1.00 89.81 80 ASN A C 1
ATOM 631 O O . ASN A 1 80 ? -10.347 9.610 14.875 1.00 89.81 80 ASN A O 1
ATOM 635 N N . ALA A 1 81 ? -9.776 7.467 15.194 1.00 87.56 81 ALA A N 1
ATOM 636 C CA . ALA A 1 81 ? -8.656 7.486 14.261 1.00 87.56 81 ALA A CA 1
ATOM 637 C C . ALA A 1 81 ? -9.110 7.355 12.803 1.00 87.56 81 ALA A C 1
ATOM 639 O O . ALA A 1 81 ? -10.135 6.735 12.520 1.00 87.56 81 ALA A O 1
ATOM 640 N N . ASP A 1 82 ? -8.326 7.925 11.890 1.00 87.50 82 ASP A N 1
ATOM 641 C CA . ASP A 1 82 ? -8.598 7.962 10.448 1.00 87.50 82 ASP A CA 1
ATOM 642 C C . ASP A 1 82 ? -8.086 6.707 9.721 1.00 87.50 82 ASP A C 1
ATOM 644 O O . ASP A 1 82 ? -8.638 6.294 8.698 1.00 87.50 82 ASP A O 1
ATOM 648 N N . ILE A 1 83 ? -7.009 6.119 10.246 1.00 90.31 83 ILE A N 1
ATOM 649 C CA . ILE A 1 83 ? -6.306 4.970 9.676 1.00 90.31 83 ILE A CA 1
ATOM 650 C C . ILE A 1 83 ? -5.732 4.090 10.795 1.00 90.31 83 ILE A C 1
ATOM 652 O O . ILE A 1 83 ? -5.248 4.591 11.815 1.00 90.31 83 ILE A O 1
ATOM 656 N N . VAL A 1 84 ? -5.774 2.781 10.571 1.00 91.81 84 VAL A N 1
ATOM 657 C CA . VAL A 1 84 ? -5.121 1.736 11.360 1.00 91.81 84 VAL A CA 1
ATOM 658 C C . VAL A 1 84 ? -4.129 1.026 10.461 1.00 91.81 84 VAL A C 1
ATOM 660 O O . VAL A 1 84 ? -4.478 0.626 9.353 1.00 91.81 84 VAL A O 1
ATOM 663 N N . ILE A 1 85 ? -2.908 0.850 10.947 1.00 91.06 85 ILE A N 1
ATOM 664 C CA . ILE A 1 85 ? -1.862 0.100 10.254 1.00 91.06 85 ILE A CA 1
ATOM 665 C C . ILE A 1 85 ? -1.399 -1.022 11.171 1.00 91.06 85 ILE A C 1
ATOM 667 O O . ILE A 1 85 ? -1.101 -0.751 12.329 1.00 91.06 85 ILE A O 1
ATOM 671 N N . GLY A 1 86 ? -1.331 -2.249 10.660 1.00 89.19 86 GLY A N 1
ATOM 672 C CA . GLY A 1 86 ? -0.799 -3.413 11.363 1.00 89.19 86 GLY A CA 1
ATOM 673 C C . GLY A 1 86 ? 0.218 -4.176 10.531 1.00 89.19 86 GLY A C 1
ATOM 674 O O . GLY A 1 86 ? 0.030 -4.321 9.327 1.00 89.19 86 GLY A O 1
ATOM 675 N N . THR A 1 87 ? 1.268 -4.687 11.165 1.00 89.00 87 THR A N 1
ATOM 676 C CA . THR A 1 87 ? 2.349 -5.435 10.504 1.00 89.00 87 THR A CA 1
ATOM 677 C C . THR A 1 87 ? 2.510 -6.844 11.072 1.00 89.00 87 THR A C 1
ATOM 679 O O . THR A 1 87 ? 2.139 -7.117 12.225 1.00 89.00 87 THR A O 1
ATOM 682 N N . ASP A 1 88 ? 3.044 -7.752 10.251 1.00 88.69 88 ASP A N 1
ATOM 683 C CA . ASP A 1 88 ? 3.482 -9.074 10.703 1.00 88.69 88 ASP A CA 1
ATOM 684 C C . ASP A 1 88 ? 4.830 -9.004 11.454 1.00 88.69 88 ASP A C 1
ATOM 686 O O . ASP A 1 88 ? 5.501 -7.968 11.440 1.00 88.69 88 ASP A O 1
ATOM 690 N N . PRO A 1 89 ? 5.237 -10.066 12.179 1.00 84.44 89 PRO A N 1
ATOM 691 C CA . PRO A 1 89 ? 6.369 -9.991 13.108 1.00 84.44 89 PRO A CA 1
ATOM 692 C C . PRO A 1 89 ? 7.735 -9.676 12.481 1.00 84.44 89 PRO A C 1
ATOM 694 O O . PRO A 1 89 ? 8.626 -9.201 13.189 1.00 84.44 89 PRO A O 1
ATOM 697 N N . ASP A 1 90 ? 7.930 -9.977 11.196 1.00 86.56 90 ASP A N 1
ATOM 698 C CA . ASP A 1 90 ? 9.133 -9.659 10.419 1.00 86.56 90 ASP A CA 1
ATOM 699 C C . ASP A 1 90 ? 8.999 -8.379 9.575 1.00 86.56 90 ASP A C 1
ATOM 701 O O . ASP A 1 90 ? 9.972 -7.977 8.935 1.00 86.56 90 ASP A O 1
ATOM 705 N N . ALA A 1 91 ? 7.857 -7.685 9.671 1.00 88.69 91 ALA A N 1
ATOM 706 C CA . ALA A 1 91 ? 7.563 -6.407 9.026 1.00 88.69 91 ALA A CA 1
ATOM 707 C C . ALA A 1 91 ? 7.699 -6.435 7.493 1.00 88.69 91 ALA A C 1
ATOM 709 O O . ALA A 1 91 ? 8.141 -5.462 6.868 1.00 88.69 91 ALA A O 1
ATOM 710 N N . ASP A 1 92 ? 7.287 -7.547 6.886 1.00 91.38 92 ASP A N 1
ATOM 711 C CA . ASP A 1 92 ? 7.255 -7.729 5.437 1.00 91.38 92 ASP A CA 1
ATOM 712 C C . ASP A 1 92 ? 5.835 -7.529 4.860 1.00 91.38 92 ASP A C 1
ATOM 714 O O . ASP A 1 92 ? 5.677 -7.254 3.668 1.00 91.38 92 ASP A O 1
ATOM 718 N N . ARG A 1 93 ? 4.791 -7.551 5.701 1.00 93.44 93 ARG A N 1
ATOM 719 C CA . ARG A 1 93 ? 3.396 -7.265 5.320 1.00 93.44 93 ARG A CA 1
ATOM 720 C C . ARG A 1 93 ? 2.776 -6.139 6.122 1.00 93.44 93 ARG A C 1
ATOM 722 O O . ARG A 1 93 ? 3.055 -5.963 7.305 1.00 93.44 93 ARG A O 1
ATOM 729 N N . LEU A 1 94 ? 1.858 -5.419 5.474 1.00 92.38 94 LEU A N 1
ATOM 730 C CA . LEU A 1 94 ? 1.043 -4.382 6.104 1.00 92.38 94 LEU A CA 1
ATOM 731 C C . LEU A 1 94 ? -0.453 -4.548 5.816 1.00 92.38 94 LEU A C 1
ATOM 733 O O . LEU A 1 94 ? -0.880 -4.581 4.664 1.00 92.38 94 LEU A O 1
ATOM 737 N N . GLY A 1 95 ? -1.249 -4.592 6.880 1.00 93.50 95 GLY A N 1
ATOM 738 C CA . GLY A 1 95 ? -2.702 -4.454 6.871 1.00 93.50 95 GLY A CA 1
ATOM 739 C C . GLY A 1 95 ? -3.097 -3.015 7.158 1.00 93.50 95 GLY A C 1
ATOM 740 O O . GLY A 1 95 ? -2.538 -2.381 8.053 1.00 93.50 95 GLY A O 1
ATOM 741 N N . ILE A 1 96 ? -4.058 -2.496 6.394 1.00 94.12 96 ILE A N 1
ATOM 742 C CA . ILE A 1 96 ? -4.514 -1.109 6.498 1.00 94.12 96 ILE A CA 1
ATOM 743 C C . ILE A 1 96 ? -6.032 -1.087 6.605 1.00 94.12 96 ILE A C 1
ATOM 745 O O . ILE A 1 96 ? -6.716 -1.528 5.684 1.00 94.12 96 ILE A O 1
ATOM 749 N N . ALA A 1 97 ? -6.557 -0.517 7.688 1.00 95.00 97 ALA A N 1
ATOM 750 C CA . ALA A 1 97 ? -7.973 -0.182 7.789 1.00 95.00 97 ALA A CA 1
ATOM 751 C C . ALA A 1 97 ? -8.174 1.332 7.809 1.00 95.00 97 ALA A C 1
ATOM 753 O O . ALA A 1 97 ? -7.412 2.058 8.444 1.00 95.00 97 ALA A O 1
ATOM 754 N N . VAL A 1 98 ? -9.188 1.818 7.100 1.00 95.38 98 VAL A N 1
ATOM 755 C CA . VAL A 1 98 ? -9.455 3.254 6.906 1.00 95.38 98 VAL A CA 1
ATOM 756 C C . VAL A 1 98 ? -10.942 3.536 7.039 1.00 95.38 98 VAL A C 1
ATOM 758 O O . VAL A 1 98 ? -11.757 2.640 6.834 1.00 95.38 98 VAL A O 1
ATOM 761 N N . ARG A 1 99 ? -11.317 4.780 7.354 1.00 94.38 99 ARG A N 1
ATOM 762 C CA . ARG A 1 99 ? -12.735 5.167 7.350 1.00 94.38 99 ARG A CA 1
ATOM 763 C C . ARG A 1 99 ? -13.282 5.222 5.925 1.00 94.38 99 ARG A C 1
ATOM 765 O O . ARG A 1 99 ? -12.726 5.921 5.076 1.00 94.38 99 ARG A O 1
ATOM 772 N N . ASN A 1 100 ? -14.371 4.500 5.678 1.00 95.38 100 ASN A N 1
ATOM 773 C CA . ASN A 1 100 ? -15.116 4.551 4.423 1.00 95.38 100 ASN A CA 1
ATOM 774 C C . ASN A 1 100 ? -16.074 5.763 4.382 1.00 95.38 100 ASN A C 1
ATOM 776 O O . ASN A 1 100 ? -16.110 6.587 5.297 1.00 95.38 100 ASN A O 1
ATOM 780 N N . GLN A 1 101 ? -16.885 5.870 3.324 1.00 92.38 101 GLN A N 1
ATOM 781 C CA . GLN A 1 101 ? -17.844 6.976 3.141 1.00 92.38 101 GLN A CA 1
ATOM 782 C C . GLN A 1 101 ? -18.920 7.068 4.235 1.00 92.38 101 GLN A C 1
ATOM 784 O O . GLN A 1 101 ? -19.496 8.135 4.442 1.00 92.38 101 GLN A O 1
ATOM 789 N N . ASN A 1 102 ? -19.192 5.967 4.940 1.00 94.31 102 ASN A N 1
ATOM 790 C CA . ASN A 1 102 ? -20.134 5.934 6.060 1.00 94.31 102 ASN A CA 1
ATOM 791 C C . ASN A 1 102 ? -19.461 6.307 7.393 1.00 94.31 102 ASN A C 1
ATOM 793 O O . ASN A 1 102 ? -20.135 6.379 8.418 1.00 94.31 102 ASN A O 1
ATOM 797 N N . GLY A 1 103 ? -18.145 6.544 7.391 1.00 91.62 103 GLY A N 1
ATOM 798 C CA . GLY A 1 103 ? -17.347 6.794 8.590 1.00 91.62 103 GLY A CA 1
ATOM 799 C C . GLY A 1 103 ? -16.958 5.529 9.358 1.00 91.62 103 GLY A C 1
ATOM 800 O O . GLY A 1 103 ? -16.362 5.646 10.428 1.00 91.62 103 GLY A O 1
ATOM 801 N N . GLU A 1 104 ? -17.265 4.345 8.827 1.00 95.06 104 GLU A N 1
ATOM 802 C CA . GLU A 1 104 ? -16.949 3.044 9.426 1.00 95.06 104 GLU A CA 1
ATOM 803 C C . GLU A 1 104 ? -15.527 2.619 9.041 1.00 95.06 104 GLU A C 1
ATOM 805 O O . GLU A 1 104 ? -15.095 2.859 7.911 1.00 95.06 104 GLU A O 1
ATOM 810 N N . LEU A 1 105 ? -14.793 1.983 9.958 1.00 93.88 105 LEU A N 1
ATOM 811 C CA . LEU A 1 105 ? -13.487 1.406 9.637 1.00 93.88 105 LEU A CA 1
ATOM 812 C C . LEU A 1 105 ? -13.637 0.167 8.745 1.00 93.88 105 LEU A C 1
ATOM 814 O O . LEU A 1 105 ? -14.321 -0.795 9.091 1.00 93.88 105 LEU A O 1
ATOM 818 N N . GLU A 1 106 ? -12.931 0.174 7.618 1.00 94.56 106 GLU A N 1
ATOM 819 C CA . GLU A 1 106 ? -12.915 -0.906 6.638 1.00 94.56 106 GLU A CA 1
ATOM 820 C C . GLU A 1 106 ? -11.478 -1.358 6.376 1.00 94.56 106 GLU A C 1
ATOM 822 O O . GLU A 1 106 ? -10.615 -0.547 6.034 1.00 94.56 106 GLU A O 1
ATOM 827 N N . LEU A 1 107 ? -11.221 -2.658 6.546 1.00 94.00 107 LEU A N 1
ATOM 828 C CA . LEU A 1 107 ? -9.938 -3.274 6.219 1.00 94.00 107 LEU A CA 1
ATOM 829 C C . LEU A 1 107 ? -9.803 -3.408 4.701 1.00 94.00 107 LEU A C 1
ATOM 831 O O . LEU A 1 107 ? -10.589 -4.108 4.062 1.00 94.00 107 LEU A O 1
ATOM 835 N N . LEU A 1 108 ? -8.774 -2.777 4.143 1.00 95.69 108 LEU A N 1
ATOM 836 C CA . LEU A 1 108 ? -8.441 -2.892 2.732 1.00 95.69 108 LEU A CA 1
ATOM 837 C C . LEU A 1 108 ? -7.681 -4.189 2.468 1.00 95.69 108 LEU A C 1
ATOM 839 O O . LEU A 1 108 ? -6.790 -4.575 3.227 1.00 95.69 108 LEU A O 1
ATOM 843 N N . ASN A 1 109 ? -8.000 -4.848 1.355 1.00 95.62 109 ASN A N 1
ATOM 844 C CA . ASN A 1 109 ? -7.220 -5.997 0.901 1.00 95.62 109 ASN A CA 1
ATOM 845 C C . ASN A 1 109 ? -5.860 -5.553 0.315 1.00 95.62 109 ASN A C 1
ATOM 847 O O . ASN A 1 109 ? -5.653 -4.378 -0.004 1.00 95.62 109 ASN A O 1
ATOM 851 N N . GLY A 1 110 ? -4.925 -6.494 0.138 1.00 95.56 110 GLY A N 1
ATOM 852 C CA . GLY A 1 110 ? -3.586 -6.185 -0.381 1.00 95.56 110 GLY A CA 1
ATOM 853 C C . GLY A 1 110 ? -3.590 -5.503 -1.756 1.00 95.56 110 GLY A C 1
ATOM 854 O O . GLY A 1 110 ? -2.832 -4.557 -1.967 1.00 95.56 110 GLY A O 1
ATOM 855 N N . ASN A 1 111 ? -4.498 -5.897 -2.659 1.00 97.75 111 ASN A N 1
ATOM 856 C CA . ASN A 1 111 ? -4.638 -5.272 -3.981 1.00 97.75 111 ASN A CA 1
ATOM 857 C C . ASN A 1 111 ? -5.060 -3.796 -3.887 1.00 97.75 111 ASN A C 1
ATOM 859 O O . ASN A 1 111 ? -4.466 -2.934 -4.533 1.00 97.75 111 ASN A O 1
ATOM 863 N N . GLN A 1 112 ? -6.061 -3.491 -3.062 1.00 98.00 112 GLN A N 1
ATOM 864 C CA . GLN A 1 112 ? -6.557 -2.132 -2.825 1.00 98.00 112 GLN A CA 1
ATOM 865 C C . GLN A 1 112 ? -5.463 -1.246 -2.232 1.00 98.00 112 GLN A C 1
ATOM 867 O O . GLN A 1 112 ? -5.206 -0.148 -2.731 1.00 98.00 112 GLN A O 1
ATOM 872 N N . THR A 1 113 ? -4.778 -1.761 -1.211 1.00 97.12 113 THR A N 1
ATOM 873 C CA . THR A 1 113 ? -3.665 -1.086 -0.543 1.00 97.12 113 THR A CA 1
ATOM 874 C C . THR A 1 113 ? -2.547 -0.748 -1.530 1.00 97.12 113 THR A C 1
ATOM 876 O O . THR A 1 113 ? -2.141 0.414 -1.623 1.00 97.12 113 THR A O 1
ATOM 879 N N . MET A 1 114 ? -2.086 -1.714 -2.336 1.00 97.62 114 MET A N 1
ATOM 880 C CA . MET A 1 114 ? -1.010 -1.449 -3.298 1.00 97.62 114 MET A CA 1
ATOM 881 C C . MET A 1 114 ? -1.429 -0.498 -4.429 1.00 97.62 114 MET A C 1
ATOM 883 O O . MET A 1 114 ? -0.598 0.290 -4.881 1.00 97.62 114 MET A 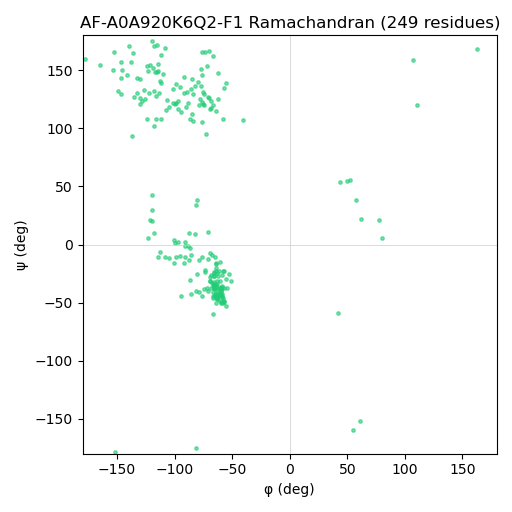O 1
ATOM 887 N N . ILE A 1 115 ? -2.694 -0.518 -4.868 1.00 98.50 115 ILE A N 1
ATOM 888 C CA . ILE A 1 115 ? -3.197 0.401 -5.902 1.00 98.50 115 ILE A CA 1
ATOM 889 C C . ILE A 1 115 ? -3.139 1.844 -5.412 1.00 98.50 115 ILE A C 1
ATOM 891 O O . ILE A 1 115 ? -2.574 2.698 -6.099 1.00 98.50 115 ILE A O 1
ATOM 895 N N . VAL A 1 116 ? -3.671 2.109 -4.216 1.00 98.44 116 VAL A N 1
ATOM 896 C CA . VAL A 1 116 ? -3.694 3.466 -3.654 1.00 98.44 116 VAL A CA 1
ATOM 897 C C . VAL A 1 116 ? -2.274 3.981 -3.429 1.00 98.44 116 VAL A C 1
ATOM 899 O O . VAL A 1 116 ? -1.948 5.094 -3.845 1.00 98.44 116 VAL A O 1
ATOM 902 N N . MET A 1 117 ? -1.402 3.159 -2.842 1.00 98.38 117 MET A N 1
ATOM 903 C CA . MET A 1 117 ? -0.004 3.529 -2.609 1.00 98.38 117 MET A CA 1
ATOM 904 C C . MET A 1 117 ? 0.756 3.784 -3.917 1.00 98.38 117 MET A C 1
ATOM 906 O O . MET A 1 117 ? 1.460 4.787 -4.035 1.00 98.38 117 MET A O 1
ATOM 910 N N . THR A 1 118 ? 0.587 2.930 -4.932 1.00 98.50 118 THR A N 1
ATOM 911 C CA . THR A 1 118 ? 1.251 3.113 -6.234 1.00 98.50 118 THR A CA 1
ATOM 912 C C . THR A 1 118 ? 0.753 4.371 -6.942 1.00 98.50 118 THR A C 1
ATOM 914 O O . THR A 1 118 ? 1.567 5.135 -7.467 1.00 98.50 118 THR A O 1
ATOM 917 N N . GLN A 1 119 ? -0.563 4.622 -6.935 1.00 98.12 119 GLN A N 1
ATOM 918 C CA . GLN A 1 119 ? -1.139 5.847 -7.495 1.00 98.12 119 GLN A CA 1
ATOM 919 C C . GLN A 1 119 ? -0.537 7.080 -6.820 1.00 98.12 119 GLN A C 1
ATOM 921 O O . GLN A 1 119 ? -0.069 7.983 -7.511 1.00 98.12 119 GLN A O 1
ATOM 926 N N . PHE A 1 120 ? -0.494 7.094 -5.486 1.00 97.88 120 PHE A N 1
ATOM 927 C CA . PHE A 1 120 ? 0.027 8.227 -4.732 1.00 97.88 120 PHE A CA 1
ATOM 928 C C . PHE A 1 120 ? 1.484 8.537 -5.082 1.00 97.88 120 PHE A C 1
ATOM 930 O O . PHE A 1 120 ? 1.815 9.699 -5.333 1.00 97.88 120 PHE A O 1
ATOM 937 N N . ILE A 1 121 ? 2.342 7.509 -5.166 1.00 97.81 121 ILE A N 1
ATOM 938 C CA . ILE A 1 121 ? 3.735 7.697 -5.592 1.00 97.81 121 ILE A CA 1
ATOM 939 C C . ILE A 1 121 ? 3.764 8.340 -6.980 1.00 97.81 121 ILE A C 1
ATOM 941 O O . ILE A 1 121 ? 4.470 9.323 -7.174 1.00 97.81 121 ILE A O 1
ATOM 945 N N . LEU A 1 122 ? 2.998 7.828 -7.946 1.00 96.69 122 LEU A N 1
ATOM 946 C CA . LEU A 1 122 ? 3.018 8.331 -9.324 1.00 96.69 122 LEU A CA 1
ATOM 947 C C . LEU A 1 122 ? 2.491 9.764 -9.468 1.00 96.69 122 LEU A C 1
ATOM 949 O O . LEU A 1 122 ? 2.984 10.496 -10.326 1.00 96.69 122 LEU A O 1
ATOM 953 N N . GLU A 1 123 ? 1.530 10.174 -8.639 1.00 95.69 123 GLU A N 1
ATOM 954 C CA . GLU A 1 123 ? 1.008 11.548 -8.615 1.00 95.69 123 GLU A CA 1
ATOM 955 C C . GLU A 1 123 ? 2.029 12.558 -8.070 1.00 95.69 123 GLU A C 1
ATOM 957 O O . GLU A 1 123 ? 2.051 13.708 -8.513 1.00 95.69 123 GLU A O 1
ATOM 962 N N . HIS A 1 124 ? 2.903 12.131 -7.153 1.00 93.62 124 HIS A N 1
ATOM 963 C CA . HIS A 1 124 ? 3.876 13.002 -6.478 1.00 93.62 124 HIS A CA 1
ATOM 964 C C . HIS A 1 124 ? 5.315 12.830 -6.989 1.00 93.62 124 HIS A C 1
ATOM 966 O O . HIS A 1 124 ? 6.198 13.647 -6.699 1.00 93.62 124 HIS A O 1
ATOM 972 N N . LEU A 1 125 ? 5.570 11.792 -7.786 1.00 92.06 125 LEU A N 1
ATOM 973 C CA . LEU A 1 125 ? 6.870 11.515 -8.372 1.00 92.06 125 LEU A CA 1
ATOM 974 C C . LEU A 1 125 ? 7.220 12.575 -9.420 1.00 92.06 125 LEU A C 1
ATOM 976 O O . LEU A 1 125 ? 6.614 12.673 -10.488 1.00 92.06 125 LEU A O 1
ATOM 980 N N . LYS A 1 126 ? 8.298 13.319 -9.165 1.00 91.31 126 LYS A N 1
ATOM 981 C CA . LYS A 1 126 ? 8.931 14.172 -10.177 1.00 91.31 126 LYS A CA 1
ATOM 982 C C . LYS A 1 126 ? 9.661 13.291 -11.189 1.00 91.31 126 LYS A C 1
ATOM 984 O O . LYS A 1 126 ? 10.798 12.884 -10.961 1.00 91.31 126 LYS A O 1
ATOM 989 N N . ARG A 1 127 ? 8.986 12.975 -12.294 1.00 88.50 127 ARG A N 1
ATOM 990 C CA . ARG A 1 127 ? 9.539 12.120 -13.351 1.00 88.50 127 ARG A CA 1
ATOM 991 C C . ARG A 1 127 ? 10.585 12.859 -14.176 1.00 88.50 127 ARG A C 1
ATOM 993 O O . ARG A 1 127 ? 10.332 13.949 -14.687 1.00 88.50 127 ARG A O 1
ATOM 1000 N N . ASP A 1 128 ? 11.738 12.224 -14.338 1.00 90.94 128 ASP A N 1
ATOM 1001 C CA . ASP A 1 128 ? 12.733 12.609 -15.331 1.00 90.94 128 ASP A CA 1
ATOM 1002 C C . ASP A 1 128 ? 12.251 12.148 -16.710 1.00 90.94 128 ASP A C 1
ATOM 1004 O O . ASP A 1 128 ? 12.021 10.961 -16.933 1.00 90.94 128 ASP A O 1
ATOM 1008 N N . GLN A 1 129 ? 12.096 13.089 -17.641 1.00 87.56 129 GLN A N 1
ATOM 1009 C CA . GLN A 1 129 ? 11.628 12.800 -18.999 1.00 87.56 129 GLN A CA 1
ATOM 1010 C C . GLN A 1 129 ? 12.593 11.906 -19.789 1.00 87.56 129 GLN A C 1
ATOM 1012 O O . GLN A 1 129 ? 12.177 11.266 -20.751 1.00 87.56 129 GLN A O 1
ATOM 1017 N N . ASN A 1 130 ? 13.863 11.835 -19.380 1.00 91.06 130 ASN A N 1
ATOM 1018 C CA . ASN A 1 130 ? 14.874 10.998 -20.024 1.00 91.06 130 ASN A CA 1
ATOM 1019 C C . ASN A 1 130 ? 14.970 9.595 -19.413 1.00 91.06 130 ASN A C 1
ATOM 1021 O O . ASN A 1 130 ? 15.778 8.787 -19.873 1.00 91.06 130 ASN A O 1
ATOM 1025 N N . LYS A 1 131 ? 14.179 9.295 -18.375 1.00 92.25 131 LYS A N 1
ATOM 1026 C CA . LYS A 1 131 ? 14.219 8.013 -17.673 1.00 92.25 131 LYS A CA 1
ATOM 1027 C C . LYS A 1 131 ? 12.922 7.241 -17.890 1.00 92.25 131 LYS A C 1
ATOM 1029 O O . LYS A 1 131 ? 11.825 7.760 -17.698 1.00 92.25 131 LYS A O 1
ATOM 1034 N N . ALA A 1 132 ? 13.046 5.973 -18.270 1.00 95.88 132 ALA A N 1
ATOM 1035 C CA . ALA A 1 132 ? 11.915 5.056 -18.266 1.00 95.88 132 ALA A CA 1
ATOM 1036 C C . ALA A 1 132 ? 11.616 4.609 -16.829 1.00 95.88 132 ALA A C 1
ATOM 1038 O O . ALA A 1 132 ? 12.528 4.447 -16.019 1.00 95.88 132 ALA A O 1
ATOM 1039 N N . TYR A 1 133 ? 10.340 4.396 -16.522 1.00 97.62 133 TYR A N 1
ATOM 1040 C CA . TYR A 1 133 ? 9.878 3.962 -15.205 1.00 97.62 133 TYR A CA 1
ATOM 1041 C C . TYR A 1 133 ? 9.069 2.676 -15.336 1.00 97.62 133 TYR A C 1
ATOM 1043 O O . TYR A 1 133 ? 8.471 2.428 -16.388 1.00 97.62 133 TYR A O 1
ATOM 1051 N N . PHE A 1 134 ? 9.033 1.879 -14.273 1.00 98.31 134 PHE A N 1
ATOM 1052 C CA . PHE A 1 134 ? 8.161 0.713 -14.194 1.00 98.31 134 PHE A CA 1
ATOM 1053 C C . PHE A 1 134 ? 7.671 0.446 -12.768 1.00 98.31 134 PHE A C 1
ATOM 1055 O O . PHE A 1 134 ? 8.302 0.859 -11.792 1.00 98.31 134 PHE A O 1
ATOM 1062 N N . ILE A 1 135 ? 6.549 -0.265 -12.675 1.00 98.62 135 ILE A N 1
ATOM 1063 C CA . ILE A 1 135 ? 6.025 -0.866 -11.442 1.00 98.62 135 ILE A CA 1
ATOM 1064 C C . ILE A 1 135 ? 6.053 -2.391 -11.556 1.00 98.62 135 ILE A C 1
ATOM 1066 O O . ILE A 1 135 ? 6.025 -2.931 -12.666 1.00 98.62 135 ILE A O 1
ATOM 1070 N N . GLY A 1 136 ? 6.100 -3.078 -10.418 1.00 98.31 136 GLY A N 1
ATOM 1071 C CA . GLY A 1 136 ? 6.097 -4.541 -10.337 1.00 98.31 136 GLY A CA 1
ATOM 1072 C C . GLY A 1 136 ? 4.816 -5.082 -9.705 1.00 98.31 136 GLY A C 1
ATOM 1073 O O . GLY A 1 136 ? 4.309 -4.510 -8.743 1.00 98.31 136 GLY A O 1
ATOM 1074 N N . SER A 1 137 ? 4.301 -6.192 -10.224 1.00 98.44 137 SER A N 1
ATOM 1075 C CA . SER A 1 137 ? 3.211 -6.947 -9.598 1.00 98.44 137 SER A CA 1
ATOM 1076 C C . SER A 1 137 ? 3.294 -8.433 -9.961 1.00 98.44 137 SER A C 1
ATOM 1078 O O . SER A 1 137 ? 4.221 -8.859 -10.660 1.00 98.44 137 SER A O 1
ATOM 1080 N N . THR A 1 138 ? 2.347 -9.239 -9.486 1.00 98.19 138 THR A N 1
ATOM 1081 C CA . THR A 1 138 ? 2.307 -10.685 -9.742 1.00 98.19 138 THR A CA 1
ATOM 1082 C C . THR A 1 138 ? 1.136 -11.069 -10.641 1.00 98.19 138 THR A C 1
ATOM 1084 O O . THR A 1 138 ? 0.183 -10.316 -10.811 1.00 98.19 138 THR A O 1
ATOM 1087 N N . VAL A 1 139 ? 1.199 -12.272 -11.215 1.00 97.19 139 VAL A N 1
ATOM 1088 C CA . VAL A 1 139 ? 0.130 -12.859 -12.045 1.00 97.19 139 VAL A CA 1
ATOM 1089 C C . VAL A 1 139 ? -1.182 -13.123 -11.295 1.00 97.19 139 VAL A C 1
ATOM 1091 O O . VAL A 1 139 ? -2.194 -13.378 -11.940 1.00 97.19 139 VAL A O 1
ATOM 1094 N N . VAL A 1 140 ? -1.160 -13.129 -9.960 1.00 96.38 140 VAL A N 1
ATOM 1095 C CA . VAL A 1 140 ? -2.327 -13.386 -9.095 1.00 96.38 140 VAL A CA 1
ATOM 1096 C C . VAL A 1 140 ? -2.822 -12.121 -8.385 1.00 96.38 140 VAL A C 1
ATOM 1098 O O . VAL A 1 140 ? -3.933 -12.118 -7.854 1.00 96.38 140 VAL A O 1
ATOM 1101 N N . SER A 1 141 ? -2.044 -11.038 -8.442 1.00 97.56 141 SER A N 1
ATOM 1102 C CA . SER A 1 141 ? -2.465 -9.693 -8.068 1.00 97.56 141 SER A CA 1
ATOM 1103 C C . SER A 1 141 ? -3.474 -9.092 -9.046 1.00 97.56 141 SER A C 1
ATOM 1105 O O . SER A 1 141 ? -3.671 -9.572 -10.164 1.00 97.56 141 SER A O 1
ATOM 1107 N N . THR A 1 142 ? -4.105 -7.991 -8.629 1.00 97.75 142 THR A N 1
ATOM 1108 C CA . THR A 1 142 ? -5.099 -7.306 -9.460 1.00 97.75 142 THR A CA 1
ATOM 1109 C C . THR A 1 142 ? -4.544 -6.868 -10.824 1.00 97.75 142 THR A C 1
ATOM 1111 O O . THR A 1 142 ? -3.496 -6.214 -10.892 1.00 97.75 142 THR A O 1
ATOM 1114 N N . PRO A 1 143 ? -5.275 -7.105 -11.931 1.00 97.25 143 PRO A N 1
ATOM 1115 C CA . PRO A 1 143 ? -4.916 -6.555 -13.239 1.00 97.25 143 PRO A CA 1
ATOM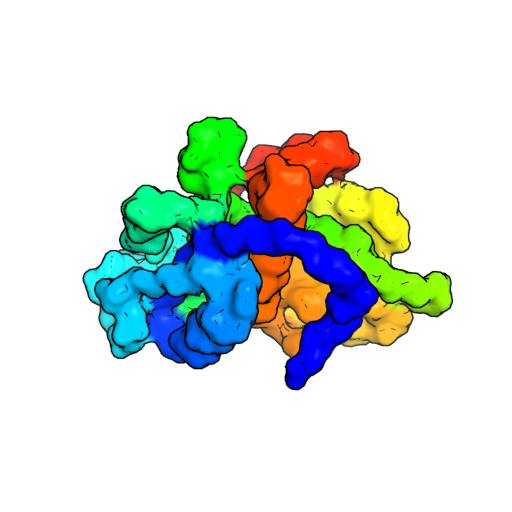 1116 C C . PRO A 1 143 ? -5.108 -5.027 -13.311 1.00 97.25 143 PRO A C 1
ATOM 1118 O O . PRO A 1 143 ? -4.706 -4.389 -14.287 1.00 97.25 143 PRO A O 1
ATOM 1121 N N . MET A 1 144 ? -5.695 -4.402 -12.280 1.00 98.25 144 MET A N 1
ATOM 1122 C CA . MET A 1 144 ? -5.816 -2.943 -12.174 1.00 98.25 144 MET A CA 1
ATOM 1123 C C . MET A 1 144 ? -4.446 -2.241 -12.191 1.00 98.25 144 MET A C 1
ATOM 1125 O O . MET A 1 144 ? -4.347 -1.112 -12.676 1.00 98.25 144 MET A O 1
ATOM 1129 N N . MET A 1 145 ? -3.371 -2.918 -11.762 1.00 98.38 145 MET A N 1
ATOM 1130 C CA . MET A 1 145 ? -2.000 -2.388 -11.813 1.00 98.38 145 MET A CA 1
ATOM 1131 C C . MET A 1 145 ? -1.555 -2.056 -13.242 1.00 98.38 145 MET A C 1
ATOM 1133 O O . MET A 1 145 ? -0.915 -1.029 -13.470 1.00 98.38 145 MET A O 1
ATOM 1137 N N . GLU A 1 146 ? -1.940 -2.867 -14.231 1.00 98.19 146 GLU A N 1
ATOM 1138 C CA . GLU A 1 146 ? -1.613 -2.610 -15.639 1.00 98.19 146 GLU A CA 1
ATOM 1139 C C . GLU A 1 146 ? -2.361 -1.384 -16.182 1.00 98.19 146 GLU A C 1
ATOM 1141 O O . GLU A 1 146 ? -1.802 -0.595 -16.953 1.00 98.19 146 GLU A O 1
ATOM 1146 N N . LYS A 1 147 ? -3.620 -1.189 -15.762 1.00 98.25 147 LYS A N 1
ATOM 1147 C CA . LYS A 1 147 ? -4.429 -0.012 -16.128 1.00 98.25 147 LYS A CA 1
ATOM 1148 C C . LYS A 1 147 ? -3.857 1.265 -15.527 1.00 98.25 147 LYS A C 1
ATOM 1150 O O . LYS A 1 147 ? -3.711 2.256 -16.244 1.00 98.25 147 LYS A O 1
ATOM 1155 N N . LEU A 1 148 ? -3.479 1.208 -14.253 1.00 98.31 148 LEU A N 1
ATOM 1156 C CA . LEU A 1 148 ? -2.807 2.291 -13.548 1.00 98.31 148 LEU A CA 1
ATOM 1157 C C . LEU A 1 148 ? -1.481 2.643 -14.241 1.00 98.31 148 LEU A C 1
ATOM 1159 O O . LEU A 1 148 ? -1.273 3.797 -14.609 1.00 98.31 148 LEU A O 1
ATOM 1163 N N . ALA A 1 149 ? -0.620 1.661 -14.529 1.00 97.81 149 ALA A N 1
ATOM 1164 C CA . ALA A 1 149 ? 0.645 1.900 -15.230 1.00 97.81 149 ALA A CA 1
ATOM 1165 C C . ALA A 1 149 ? 0.443 2.543 -16.612 1.00 97.81 149 ALA A C 1
ATOM 1167 O O . ALA A 1 149 ? 1.108 3.523 -16.958 1.00 97.81 149 ALA A O 1
ATOM 1168 N N . SER A 1 150 ? -0.527 2.031 -17.378 1.00 97.38 150 SER A N 1
ATOM 1169 C CA . SER A 1 150 ? -0.864 2.550 -18.707 1.00 97.38 150 SER A CA 1
ATOM 1170 C C . SER A 1 150 ? -1.320 4.007 -18.648 1.00 97.38 150 SER A C 1
ATOM 1172 O O . SER A 1 150 ? -0.886 4.815 -19.466 1.00 97.38 150 SER A O 1
ATOM 1174 N N . HIS A 1 151 ? -2.149 4.367 -17.663 1.00 97.06 151 HIS A N 1
ATOM 1175 C CA . HIS A 1 151 ? -2.617 5.742 -17.475 1.00 97.06 151 HIS A CA 1
ATOM 1176 C C . HIS A 1 151 ? -1.463 6.726 -17.254 1.00 97.06 151 HIS A C 1
ATOM 1178 O O . HIS A 1 151 ? -1.436 7.807 -17.841 1.00 97.06 151 HIS A O 1
ATOM 1184 N N . TYR A 1 152 ? -0.477 6.332 -16.449 1.00 96.44 152 TYR A N 1
ATOM 1185 C CA . TYR A 1 152 ? 0.709 7.142 -16.192 1.00 96.44 152 TYR A CA 1
ATOM 1186 C C . TYR A 1 152 ? 1.825 6.916 -17.225 1.00 96.44 152 TYR A C 1
ATOM 1188 O O . TYR A 1 152 ? 2.919 7.430 -17.032 1.00 96.44 152 TYR A O 1
ATOM 1196 N N . ASN A 1 153 ? 1.604 6.211 -18.339 1.00 95.06 153 ASN A N 1
ATOM 1197 C CA . ASN A 1 153 ? 2.629 5.944 -19.360 1.00 95.06 153 ASN A CA 1
ATOM 1198 C C . ASN A 1 153 ? 3.926 5.340 -18.772 1.00 95.06 153 ASN A C 1
ATOM 1200 O O . ASN A 1 153 ? 5.019 5.907 -18.915 1.00 95.06 153 ASN A O 1
ATOM 1204 N N . LEU A 1 154 ? 3.803 4.224 -18.054 1.00 95.25 154 LEU A N 1
ATOM 1205 C CA . LEU A 1 154 ? 4.929 3.411 -17.585 1.00 95.25 154 LEU A CA 1
ATOM 1206 C C . LEU A 1 154 ? 4.665 1.916 -17.787 1.00 95.25 154 LEU A C 1
ATOM 1208 O O . LEU A 1 154 ? 3.531 1.492 -18.002 1.00 95.25 154 LEU A O 1
ATOM 1212 N N . ASP A 1 155 ? 5.724 1.118 -17.693 1.00 97.31 155 ASP A N 1
ATOM 1213 C CA . ASP A 1 155 ? 5.614 -0.333 -17.806 1.00 97.31 155 ASP A CA 1
ATOM 1214 C C . ASP A 1 155 ? 5.071 -0.942 -16.504 1.00 97.31 155 ASP A C 1
ATOM 1216 O O . ASP A 1 155 ? 5.564 -0.639 -15.418 1.00 97.31 155 ASP A O 1
ATOM 1220 N N . CYS A 1 156 ? 4.139 -1.886 -16.612 1.00 98.38 156 CYS A N 1
ATOM 1221 C CA . CYS A 1 156 ? 3.842 -2.825 -15.533 1.00 98.38 156 CYS A CA 1
ATOM 1222 C C . CYS A 1 156 ? 4.573 -4.142 -15.816 1.00 98.38 156 CYS A C 1
ATOM 1224 O O . CYS A 1 156 ? 4.402 -4.733 -16.885 1.00 98.38 156 CYS A O 1
ATOM 1226 N N . LYS A 1 157 ? 5.436 -4.584 -14.900 1.00 98.38 157 LYS A N 1
ATOM 1227 C CA . LYS A 1 157 ? 6.132 -5.871 -14.997 1.00 98.38 157 LYS A CA 1
ATOM 1228 C C . LYS A 1 157 ? 5.420 -6.883 -14.113 1.00 98.38 157 LYS A C 1
ATOM 1230 O O . LYS A 1 157 ? 5.305 -6.682 -12.908 1.00 98.38 157 LYS A O 1
ATOM 1235 N N . ILE A 1 158 ? 4.949 -7.959 -14.733 1.00 98.25 158 ILE A N 1
ATOM 1236 C CA . ILE A 1 158 ? 4.190 -9.018 -14.072 1.00 98.25 158 ILE A CA 1
ATOM 1237 C C . ILE A 1 158 ? 5.076 -10.254 -13.921 1.00 98.25 158 ILE A C 1
ATOM 1239 O O . ILE A 1 158 ? 5.635 -10.751 -14.900 1.00 98.25 158 ILE A O 1
ATOM 1243 N N . GLY A 1 159 ? 5.219 -10.731 -12.687 1.00 96.75 159 GLY A N 1
ATOM 1244 C CA . GLY A 1 159 ? 6.009 -11.909 -12.327 1.00 96.75 159 GLY A CA 1
ATOM 1245 C C . GLY A 1 159 ? 5.147 -13.034 -11.769 1.00 96.75 159 GLY A C 1
ATOM 1246 O O . GLY A 1 159 ? 3.963 -12.859 -11.499 1.00 96.75 159 GLY A O 1
ATOM 1247 N N . LEU A 1 160 ? 5.744 -14.207 -11.567 1.00 97.12 160 LEU A N 1
ATOM 1248 C CA . LEU A 1 160 ? 5.092 -15.268 -10.796 1.00 97.12 160 LEU A CA 1
ATOM 1249 C C . LEU A 1 160 ? 4.952 -14.847 -9.323 1.00 97.12 160 LEU A C 1
ATOM 1251 O O . LEU A 1 160 ? 5.666 -13.956 -8.868 1.00 97.12 160 LEU A O 1
ATOM 1255 N N . THR A 1 161 ? 4.077 -15.519 -8.574 1.00 93.38 161 THR A N 1
ATOM 1256 C CA . THR A 1 161 ? 3.929 -15.308 -7.126 1.00 93.38 161 THR A CA 1
ATOM 1257 C C . THR A 1 161 ? 5.260 -15.494 -6.392 1.00 93.38 161 THR A C 1
ATOM 1259 O O . THR A 1 161 ? 6.025 -16.429 -6.678 1.00 93.38 161 THR A O 1
ATOM 1262 N N . GLY A 1 162 ? 5.513 -14.618 -5.422 1.00 93.19 162 GLY A N 1
ATOM 1263 C CA . GLY A 1 162 ? 6.708 -14.577 -4.597 1.00 93.19 162 GLY A CA 1
ATOM 1264 C C . GLY A 1 162 ? 7.563 -13.355 -4.915 1.00 93.19 162 GLY A C 1
ATOM 1265 O O . GLY A 1 162 ? 8.119 -13.241 -6.013 1.00 93.19 162 GLY A O 1
ATOM 1266 N N . PHE A 1 163 ? 7.771 -12.512 -3.902 1.00 95.06 163 PHE A N 1
ATOM 1267 C CA . PHE A 1 163 ? 8.462 -11.226 -4.015 1.00 95.06 163 PHE A CA 1
ATOM 1268 C C . PHE A 1 163 ? 9.849 -11.264 -4.670 1.00 95.06 163 PHE A C 1
ATOM 1270 O O . PHE A 1 163 ? 10.265 -10.298 -5.311 1.00 95.06 163 PHE A O 1
ATOM 1277 N N . LYS A 1 164 ? 10.546 -12.408 -4.614 1.00 96.25 164 LYS A N 1
ATOM 1278 C CA . LYS A 1 164 ? 11.815 -12.626 -5.332 1.00 96.25 164 LYS A CA 1
ATOM 1279 C C . LYS A 1 164 ? 11.738 -12.274 -6.823 1.00 96.25 164 LYS A C 1
ATOM 1281 O O . LYS A 1 164 ? 12.741 -11.866 -7.400 1.00 96.25 164 LYS A O 1
ATOM 1286 N N . TRP A 1 165 ? 10.575 -12.441 -7.460 1.00 97.69 165 TRP A N 1
ATOM 1287 C CA . TRP A 1 165 ? 10.394 -12.108 -8.872 1.00 97.69 165 TRP A CA 1
ATOM 1288 C C . TRP A 1 165 ? 10.306 -10.600 -9.092 1.00 97.69 165 TRP A C 1
ATOM 1290 O O . TRP A 1 165 ? 10.909 -10.110 -10.041 1.00 97.69 165 TRP A O 1
ATOM 1300 N N . ILE A 1 166 ? 9.645 -9.864 -8.195 1.00 97.50 166 ILE A N 1
ATOM 1301 C CA . ILE A 1 166 ? 9.632 -8.394 -8.207 1.00 97.50 166 ILE A CA 1
ATOM 1302 C C . ILE A 1 166 ? 11.047 -7.862 -7.949 1.00 97.50 166 ILE A C 1
ATOM 1304 O O . ILE A 1 166 ? 11.529 -7.013 -8.695 1.00 97.50 166 ILE A O 1
ATOM 1308 N N . ALA A 1 167 ? 11.762 -8.424 -6.970 1.00 96.81 167 ALA A N 1
ATOM 1309 C CA . ALA A 1 167 ? 13.159 -8.076 -6.712 1.00 96.81 167 ALA A CA 1
ATOM 1310 C C . ALA A 1 167 ? 14.054 -8.331 -7.937 1.00 96.81 167 ALA A C 1
ATOM 1312 O O . ALA A 1 167 ? 14.863 -7.479 -8.306 1.00 96.81 167 ALA A O 1
ATOM 1313 N N . LYS A 1 168 ? 13.859 -9.465 -8.621 1.00 97.69 168 LYS A N 1
ATOM 1314 C CA . LYS A 1 168 ? 14.574 -9.801 -9.857 1.00 97.69 168 LYS A CA 1
ATOM 1315 C C . LYS A 1 168 ? 14.278 -8.824 -11.004 1.00 97.69 168 LYS A C 1
ATOM 1317 O O . LYS A 1 168 ? 15.184 -8.528 -11.774 1.00 97.69 168 LYS A O 1
ATOM 1322 N N . MET A 1 169 ? 13.063 -8.278 -11.115 1.00 97.81 169 MET A N 1
ATOM 1323 C CA . MET A 1 169 ? 12.742 -7.277 -12.148 1.00 97.81 169 MET A CA 1
ATOM 1324 C C . MET A 1 169 ? 13.607 -6.017 -12.032 1.00 97.81 169 MET A C 1
ATOM 1326 O O . MET A 1 169 ? 13.908 -5.400 -13.048 1.00 97.81 169 MET A O 1
ATOM 1330 N N . ILE A 1 170 ? 14.026 -5.640 -10.822 1.00 97.38 170 ILE A N 1
ATOM 1331 C CA . ILE A 1 170 ? 14.925 -4.494 -10.607 1.00 97.38 170 ILE A CA 1
ATOM 1332 C C . ILE A 1 170 ? 16.290 -4.748 -11.253 1.00 97.38 170 ILE A C 1
ATOM 1334 O O . ILE A 1 170 ? 16.893 -3.831 -11.804 1.00 97.38 170 ILE A O 1
ATOM 1338 N N . GLU A 1 171 ? 16.764 -5.993 -11.224 1.00 96.56 171 GLU A N 1
ATOM 1339 C CA . GLU A 1 171 ? 18.002 -6.394 -11.896 1.00 96.56 171 GLU A CA 1
ATOM 1340 C C . GLU A 1 171 ? 17.803 -6.541 -13.411 1.00 96.56 171 GLU A C 1
ATOM 1342 O O . GLU A 1 171 ? 18.615 -6.047 -14.192 1.00 96.56 171 GLU A O 1
ATOM 1347 N N . ASP A 1 172 ? 16.707 -7.180 -13.832 1.00 97.75 172 ASP A N 1
ATOM 1348 C CA . ASP A 1 172 ? 16.419 -7.457 -15.247 1.00 97.75 172 ASP A CA 1
ATOM 1349 C C . ASP A 1 172 ? 16.106 -6.186 -16.056 1.00 97.75 172 ASP A C 1
ATOM 1351 O O . ASP A 1 172 ? 16.339 -6.156 -17.265 1.00 97.75 172 ASP A O 1
ATOM 1355 N N . TYR A 1 173 ? 15.600 -5.138 -15.398 1.00 96.81 173 TYR A N 1
ATOM 1356 C CA . TYR A 1 173 ? 15.265 -3.840 -15.992 1.00 96.81 173 TYR A CA 1
ATO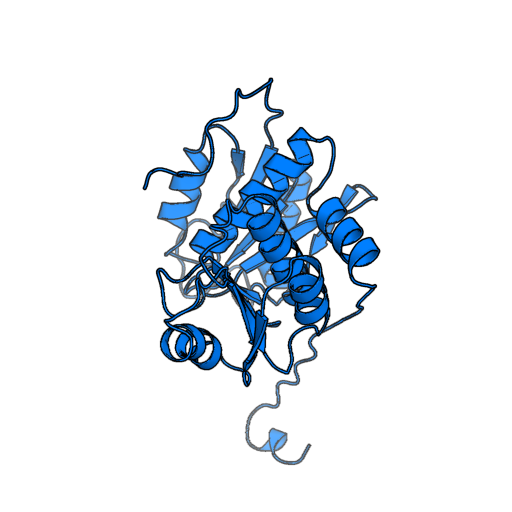M 1357 C C . TYR A 1 173 ? 16.065 -2.696 -15.351 1.00 96.81 173 TYR A C 1
ATOM 1359 O O . TYR A 1 173 ? 15.522 -1.623 -15.082 1.00 96.81 173 TYR A O 1
ATOM 1367 N N . ALA A 1 174 ? 17.362 -2.914 -15.108 1.00 95.44 174 ALA A N 1
ATOM 1368 C CA . ALA A 1 174 ? 18.258 -1.933 -14.485 1.00 95.44 174 ALA A CA 1
ATOM 1369 C C . ALA A 1 174 ? 18.407 -0.609 -15.273 1.00 95.44 174 ALA A C 1
ATOM 1371 O O . ALA A 1 174 ? 18.891 0.388 -14.736 1.00 95.44 174 ALA A O 1
ATOM 1372 N N . ASP A 1 175 ? 17.988 -0.575 -16.543 1.00 94.81 175 ASP A N 1
ATOM 1373 C CA . ASP A 1 175 ? 17.902 0.633 -17.372 1.00 94.81 175 ASP A CA 1
ATOM 1374 C C . ASP A 1 175 ? 16.695 1.529 -17.027 1.00 94.81 175 ASP A C 1
ATOM 1376 O O . ASP A 1 175 ? 16.620 2.677 -17.477 1.00 94.81 175 ASP A O 1
ATOM 1380 N N . LYS A 1 176 ? 15.758 1.039 -16.205 1.00 96.44 176 LYS A N 1
ATOM 1381 C CA . LYS A 1 176 ? 14.528 1.737 -15.809 1.00 96.44 176 LYS A CA 1
ATOM 1382 C C . LYS A 1 176 ? 14.519 2.043 -14.312 1.00 96.44 176 LYS A C 1
ATOM 1384 O O . LYS A 1 176 ? 15.044 1.300 -13.494 1.00 96.44 176 LYS A O 1
ATOM 1389 N N . ALA A 1 177 ? 13.885 3.149 -13.929 1.00 96.56 177 ALA A N 1
ATOM 1390 C CA . ALA A 1 177 ? 13.597 3.440 -12.527 1.00 96.56 177 ALA A CA 1
ATOM 1391 C C . ALA A 1 177 ? 12.416 2.598 -12.037 1.00 96.56 177 ALA A C 1
ATOM 1393 O O . ALA A 1 177 ? 11.305 2.713 -12.561 1.00 96.56 177 ALA A O 1
ATOM 1394 N N . PHE A 1 178 ? 12.641 1.818 -10.988 1.00 97.56 178 PHE A N 1
ATOM 1395 C CA . PHE A 1 178 ? 11.567 1.143 -10.281 1.00 97.56 178 PHE A CA 1
ATOM 1396 C C . PHE A 1 178 ? 10.835 2.127 -9.361 1.00 97.56 178 PHE A C 1
ATOM 1398 O O . PHE A 1 178 ? 11.455 2.816 -8.551 1.00 97.56 178 PHE A O 1
ATOM 1405 N N . VAL A 1 179 ? 9.516 2.222 -9.517 1.00 97.69 179 VAL A N 1
ATOM 1406 C CA . VAL A 1 179 ? 8.658 3.104 -8.708 1.00 97.69 179 VAL A CA 1
ATOM 1407 C C . VAL A 1 179 ? 8.244 2.412 -7.412 1.00 97.69 179 VAL A C 1
ATOM 1409 O O . VAL A 1 179 ? 8.257 3.016 -6.342 1.00 97.69 179 VAL A O 1
ATOM 1412 N N . GLY A 1 180 ? 7.883 1.140 -7.517 1.00 97.62 180 GLY A N 1
ATOM 1413 C CA . GLY A 1 180 ? 7.380 0.322 -6.428 1.00 97.62 180 GLY A CA 1
ATOM 1414 C C . GLY A 1 180 ? 6.680 -0.917 -6.971 1.00 97.62 180 GLY A C 1
ATOM 1415 O O . GLY A 1 180 ? 6.427 -1.036 -8.178 1.00 97.62 180 GLY A O 1
ATOM 1416 N N . GLY A 1 181 ? 6.383 -1.858 -6.087 1.00 97.44 181 GLY A N 1
ATOM 1417 C CA . GLY A 1 181 ? 5.691 -3.080 -6.465 1.00 97.44 181 GLY A CA 1
ATOM 1418 C C . GLY A 1 181 ? 5.136 -3.828 -5.272 1.00 97.44 181 GLY A C 1
ATOM 1419 O O . GLY A 1 181 ? 5.632 -3.688 -4.155 1.00 97.44 181 GLY A O 1
ATOM 1420 N N . GLY A 1 182 ? 4.094 -4.609 -5.526 1.00 97.19 182 GLY A N 1
ATOM 1421 C CA . GLY A 1 182 ? 3.358 -5.300 -4.480 1.00 97.19 182 GLY A CA 1
ATOM 1422 C C . GLY A 1 182 ? 2.681 -6.579 -4.938 1.00 97.19 182 GLY A C 1
ATOM 1423 O O . GLY A 1 182 ? 2.533 -6.849 -6.135 1.00 97.19 182 GLY A O 1
ATOM 1424 N N . GLU A 1 183 ? 2.272 -7.347 -3.937 1.00 97.00 183 GLU A N 1
ATOM 1425 C CA . GLU A 1 183 ? 1.554 -8.612 -4.053 1.00 97.00 183 GLU A CA 1
ATOM 1426 C C . GLU A 1 183 ? 0.188 -8.481 -3.364 1.00 97.00 183 GLU A C 1
ATOM 1428 O O . GLU A 1 183 ? 0.024 -7.733 -2.398 1.00 97.00 183 GLU A O 1
ATOM 1433 N N . GLU A 1 184 ? -0.794 -9.246 -3.830 1.00 95.25 184 GLU A N 1
ATOM 1434 C CA . GLU A 1 184 ? -2.123 -9.353 -3.222 1.00 95.25 184 GLU A CA 1
ATOM 1435 C C . GLU A 1 184 ? -2.083 -9.828 -1.763 1.00 95.25 184 GLU A C 1
ATOM 1437 O O . GLU A 1 184 ? -2.994 -9.538 -0.988 1.00 95.25 184 GLU A O 1
ATOM 1442 N N . SER A 1 185 ? -1.003 -10.512 -1.378 1.00 93.56 185 SER A N 1
ATOM 1443 C CA . SER A 1 185 ? -0.711 -10.994 -0.026 1.00 93.56 185 SER A CA 1
ATOM 1444 C C . SER A 1 185 ? -0.136 -9.903 0.890 1.00 93.56 185 SER A C 1
ATOM 1446 O O . SER A 1 185 ? 0.782 -10.168 1.661 1.00 93.56 185 SER A O 1
ATOM 1448 N N . PHE A 1 186 ? -0.631 -8.664 0.772 1.00 95.06 186 PHE A N 1
ATOM 1449 C CA . PHE A 1 186 ? -0.337 -7.547 1.686 1.00 95.06 186 PHE A CA 1
ATOM 1450 C C . PHE A 1 186 ? 1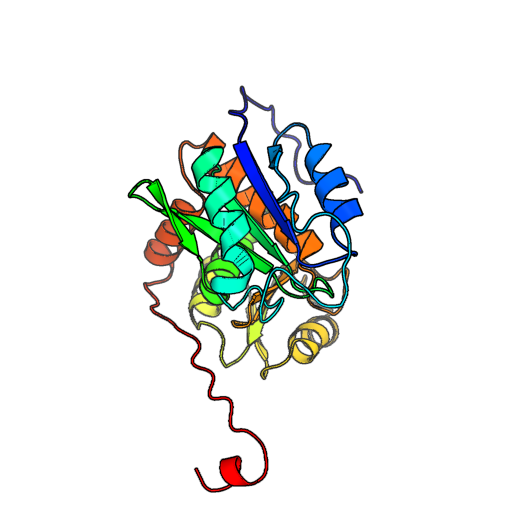.146 -7.135 1.741 1.00 95.06 186 PHE A C 1
ATOM 1452 O O . PHE A 1 186 ? 1.593 -6.507 2.698 1.00 95.06 186 PHE A O 1
ATOM 1459 N N . GLY A 1 187 ? 1.914 -7.466 0.702 1.00 95.69 187 GLY A N 1
ATOM 1460 C CA . GLY A 1 187 ? 3.321 -7.102 0.567 1.00 95.69 187 GLY A CA 1
ATOM 1461 C C . GLY A 1 187 ? 3.509 -5.923 -0.379 1.00 95.69 187 GLY A C 1
ATOM 1462 O O . GLY A 1 187 ? 2.962 -5.928 -1.482 1.00 95.69 187 GLY A O 1
ATOM 1463 N N . PHE A 1 188 ? 4.315 -4.936 0.011 1.00 97.75 188 PHE A N 1
ATOM 1464 C CA . PHE A 1 188 ? 4.660 -3.802 -0.848 1.00 97.75 188 PHE A CA 1
ATOM 1465 C C . PHE A 1 188 ? 6.095 -3.327 -0.609 1.00 97.75 188 PHE A C 1
ATOM 1467 O O . PHE A 1 188 ? 6.630 -3.439 0.493 1.00 97.75 188 PHE A O 1
ATOM 1474 N N . MET A 1 189 ? 6.716 -2.786 -1.654 1.00 96.19 189 MET A N 1
ATOM 1475 C CA . MET A 1 189 ? 8.030 -2.151 -1.603 1.00 96.19 189 MET A CA 1
ATOM 1476 C C . MET A 1 189 ? 7.993 -0.842 -2.385 1.00 96.19 189 MET A C 1
ATOM 1478 O O . MET A 1 189 ? 7.608 -0.806 -3.557 1.00 96.19 189 MET A O 1
ATOM 1482 N N . VAL A 1 190 ? 8.424 0.234 -1.730 1.00 95.50 190 VAL A N 1
ATOM 1483 C CA . VAL A 1 190 ? 8.545 1.570 -2.321 1.00 95.50 190 VAL A CA 1
ATOM 1484 C C . VAL A 1 190 ? 9.930 1.700 -2.957 1.00 95.50 190 VAL A C 1
ATOM 1486 O O . VAL A 1 190 ? 10.927 1.577 -2.264 1.00 95.50 190 VAL A O 1
ATOM 1489 N N . GLY A 1 191 ? 10.042 1.983 -4.254 1.00 94.81 191 GLY A N 1
ATOM 1490 C CA . GLY A 1 191 ? 11.355 2.089 -4.906 1.00 94.81 191 GLY A CA 1
ATOM 1491 C C . GLY A 1 191 ? 12.249 0.849 -4.722 1.00 94.81 191 GLY A C 1
ATOM 1492 O O . GLY A 1 191 ? 11.771 -0.253 -4.470 1.00 94.81 191 GLY A O 1
ATOM 1493 N N . ASP A 1 192 ? 13.561 1.011 -4.901 1.00 93.75 192 ASP A N 1
ATOM 1494 C CA . ASP A 1 192 ? 14.534 -0.084 -5.034 1.00 93.75 192 ASP A CA 1
ATOM 1495 C C . ASP A 1 192 ? 15.628 -0.080 -3.953 1.00 93.75 192 ASP A C 1
ATOM 1497 O O . ASP A 1 192 ? 16.757 -0.515 -4.195 1.00 93.75 192 ASP A O 1
ATOM 1501 N N . PHE A 1 193 ? 15.332 0.412 -2.750 1.00 91.19 193 PHE A N 1
ATOM 1502 C CA . PHE A 1 193 ? 16.329 0.485 -1.674 1.00 91.19 193 PHE A CA 1
ATOM 1503 C C . PHE A 1 193 ? 16.526 -0.853 -0.933 1.00 91.19 193 PHE A C 1
ATOM 1505 O O . PHE A 1 193 ? 17.614 -1.102 -0.415 1.00 91.19 193 PHE A O 1
ATOM 1512 N N . VAL A 1 194 ? 15.516 -1.731 -0.930 1.00 93.19 194 VAL A N 1
ATOM 1513 C CA . VAL A 1 194 ? 15.596 -3.132 -0.472 1.00 93.19 194 VAL A CA 1
ATOM 1514 C C . VAL A 1 194 ? 15.257 -4.097 -1.613 1.00 93.19 194 VAL A C 1
ATOM 1516 O O . VAL A 1 194 ? 14.978 -3.683 -2.739 1.00 93.19 194 VAL A O 1
ATOM 1519 N N . ARG A 1 195 ? 15.382 -5.403 -1.366 1.00 95.12 195 ARG A N 1
ATOM 1520 C CA . ARG A 1 195 ? 15.029 -6.483 -2.310 1.00 95.12 195 ARG A CA 1
ATOM 1521 C C . ARG A 1 195 ? 13.980 -7.429 -1.725 1.00 95.12 195 ARG A C 1
ATOM 1523 O O . ARG A 1 195 ? 13.866 -8.567 -2.167 1.00 95.12 195 ARG A O 1
ATOM 1530 N N . ASP A 1 196 ? 13.246 -6.942 -0.737 1.00 94.81 196 ASP A N 1
ATOM 1531 C CA . ASP A 1 196 ? 12.164 -7.650 -0.072 1.00 94.81 196 ASP A CA 1
ATOM 1532 C C . ASP A 1 196 ? 11.014 -6.678 0.186 1.00 94.81 196 ASP A C 1
ATOM 1534 O O . ASP A 1 196 ? 11.162 -5.468 -0.020 1.00 94.81 196 ASP A O 1
ATOM 1538 N N . LYS A 1 197 ? 9.873 -7.200 0.619 1.00 95.12 197 LYS A N 1
ATOM 1539 C CA . LYS A 1 197 ? 8.772 -6.352 1.066 1.00 95.12 197 LYS A CA 1
ATOM 1540 C C . LYS A 1 197 ? 9.222 -5.537 2.277 1.00 95.12 197 LYS A C 1
ATOM 1542 O O . LYS A 1 197 ? 10.044 -5.979 3.075 1.00 95.12 197 LYS A O 1
ATOM 1547 N N . ASP A 1 198 ? 8.682 -4.333 2.393 1.00 93.75 198 ASP A N 1
ATOM 1548 C CA . ASP A 1 198 ? 9.010 -3.421 3.480 1.00 93.75 198 ASP A CA 1
ATOM 1549 C C . ASP A 1 198 ? 7.730 -2.764 3.987 1.00 93.75 198 ASP A C 1
ATOM 1551 O O . ASP A 1 198 ? 7.279 -1.734 3.466 1.00 93.75 198 ASP A O 1
ATOM 1555 N N . ALA A 1 199 ? 7.139 -3.374 5.016 1.00 91.94 199 ALA A N 1
ATOM 1556 C CA . ALA A 1 199 ? 5.949 -2.848 5.666 1.00 91.94 199 ALA A CA 1
ATOM 1557 C C . ALA A 1 199 ? 6.227 -1.516 6.369 1.00 91.94 199 ALA A C 1
ATOM 1559 O O . ALA A 1 199 ? 5.327 -0.684 6.468 1.00 91.94 199 ALA A O 1
ATOM 1560 N N . ILE A 1 200 ? 7.467 -1.269 6.797 1.00 87.31 200 ILE A N 1
ATOM 1561 C CA . ILE A 1 200 ? 7.874 -0.051 7.500 1.00 87.31 200 ILE A CA 1
ATOM 1562 C C . ILE A 1 200 ? 7.773 1.141 6.556 1.00 87.31 200 ILE A C 1
ATOM 1564 O O . ILE A 1 200 ? 6.996 2.067 6.781 1.00 87.31 200 ILE A O 1
ATOM 1568 N N . THR A 1 201 ? 8.498 1.114 5.440 1.00 89.88 201 THR A N 1
ATOM 1569 C CA . THR A 1 201 ? 8.454 2.227 4.480 1.00 89.88 201 THR A CA 1
ATOM 1570 C C . THR A 1 201 ? 7.075 2.354 3.830 1.00 89.88 201 THR A C 1
ATOM 1572 O O . THR A 1 201 ? 6.600 3.468 3.601 1.00 89.88 201 THR A O 1
ATOM 1575 N N . SER A 1 202 ? 6.393 1.232 3.590 1.00 93.94 202 SER A N 1
ATOM 1576 C CA . SER A 1 202 ? 5.024 1.235 3.060 1.00 93.94 202 SER A CA 1
ATOM 1577 C C . SER A 1 202 ? 4.023 1.852 4.044 1.00 93.94 202 SER A C 1
ATOM 1579 O O . SER A 1 202 ? 3.119 2.574 3.630 1.00 93.94 202 SER A O 1
ATOM 1581 N N . SER A 1 203 ? 4.225 1.672 5.351 1.00 91.06 203 SER A N 1
ATOM 1582 C CA . SER A 1 203 ? 3.412 2.324 6.381 1.00 91.06 203 SER A CA 1
ATOM 1583 C C . SER A 1 203 ? 3.592 3.845 6.374 1.00 91.06 203 SER A C 1
ATOM 1585 O O . SER A 1 203 ? 2.612 4.565 6.550 1.00 91.06 203 SER A O 1
ATOM 1587 N N . LEU A 1 204 ? 4.807 4.360 6.127 1.00 87.69 204 LEU A N 1
ATOM 1588 C CA . LEU A 1 204 ? 5.039 5.813 6.030 1.00 87.69 204 LEU A CA 1
ATOM 1589 C C . LEU A 1 204 ? 4.266 6.380 4.849 1.00 87.69 204 LEU A C 1
ATOM 1591 O O . LEU A 1 204 ? 3.615 7.415 4.972 1.00 87.69 204 LEU A O 1
ATOM 1595 N N . LEU A 1 205 ? 4.339 5.679 3.718 1.00 92.38 205 LEU A N 1
ATOM 1596 C CA . LEU A 1 205 ? 3.617 6.039 2.511 1.00 92.38 205 LEU A CA 1
ATOM 1597 C C . LEU A 1 205 ? 2.104 6.034 2.749 1.00 92.38 205 LEU A C 1
ATOM 1599 O O . LEU A 1 205 ? 1.426 6.976 2.350 1.00 92.38 205 LEU A O 1
ATOM 1603 N N . ALA A 1 206 ? 1.572 5.023 3.438 1.00 93.56 206 ALA A N 1
ATOM 1604 C CA . ALA A 1 206 ? 0.157 4.963 3.786 1.00 93.56 206 ALA A CA 1
ATOM 1605 C C . ALA A 1 206 ? -0.285 6.144 4.666 1.00 93.56 206 ALA A C 1
ATOM 1607 O O . ALA A 1 206 ? -1.326 6.756 4.410 1.00 93.56 206 ALA A O 1
ATOM 1608 N N . CYS A 1 207 ? 0.523 6.511 5.666 1.00 88.50 207 CYS A N 1
ATOM 1609 C CA . CYS A 1 207 ? 0.279 7.707 6.468 1.00 88.50 207 CYS A CA 1
ATOM 1610 C C . CYS A 1 207 ? 0.325 8.983 5.623 1.00 88.50 207 CYS A C 1
ATOM 1612 O O . CYS A 1 207 ? -0.513 9.861 5.812 1.00 88.50 207 CYS A O 1
ATOM 1614 N N . GLU A 1 208 ? 1.276 9.093 4.692 1.00 88.31 208 GLU A N 1
ATOM 1615 C CA . GLU A 1 208 ? 1.393 10.249 3.801 1.00 88.31 208 GLU A CA 1
ATOM 1616 C C . GLU A 1 208 ? 0.163 10.377 2.894 1.00 88.31 208 GLU A C 1
ATOM 1618 O O . GLU A 1 208 ? -0.425 11.456 2.825 1.00 88.31 208 GLU A O 1
ATOM 1623 N N . VAL A 1 209 ? -0.311 9.270 2.310 1.00 93.50 209 VAL A N 1
ATOM 1624 C CA . VAL A 1 209 ? -1.559 9.227 1.529 1.00 93.50 209 VAL A CA 1
ATOM 1625 C C . VAL A 1 209 ? -2.730 9.752 2.354 1.00 93.50 209 VAL A C 1
ATOM 1627 O O . VAL A 1 209 ? -3.456 10.644 1.911 1.00 93.50 209 VAL A O 1
ATOM 1630 N N . ALA A 1 210 ? -2.921 9.205 3.556 1.00 90.81 210 ALA A N 1
ATOM 1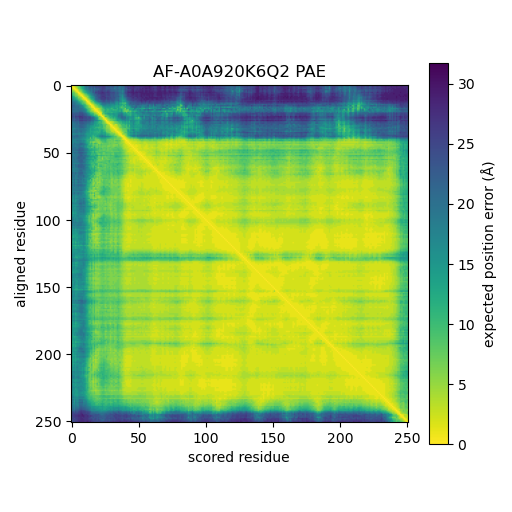631 C CA . ALA A 1 210 ? -4.041 9.573 4.410 1.00 90.81 210 ALA A CA 1
ATOM 1632 C C . ALA A 1 210 ? -3.947 11.039 4.878 1.00 90.81 210 ALA A C 1
ATOM 1634 O O . ALA A 1 210 ? -4.958 11.741 4.895 1.00 90.81 210 ALA A O 1
ATOM 1635 N N . SER A 1 211 ? -2.740 11.533 5.168 1.00 85.75 211 SER A N 1
ATOM 1636 C CA . SER A 1 211 ? -2.501 12.922 5.575 1.00 85.75 211 SER A CA 1
ATOM 1637 C C . SER A 1 211 ? -2.789 13.901 4.441 1.00 85.75 211 SER A C 1
ATOM 1639 O O . SER A 1 211 ? -3.492 14.900 4.627 1.00 85.75 211 SER A O 1
ATOM 1641 N N . THR A 1 212 ? -2.303 13.596 3.235 1.00 86.81 212 THR A N 1
ATOM 1642 C CA . THR A 1 212 ? -2.569 14.398 2.039 1.00 86.81 212 THR A CA 1
ATOM 1643 C C . THR A 1 212 ? -4.055 14.397 1.696 1.00 86.81 212 THR A C 1
ATOM 1645 O O . THR A 1 212 ? -4.611 15.471 1.458 1.00 86.81 212 THR A O 1
ATOM 1648 N N . ALA A 1 213 ? -4.722 13.241 1.736 1.00 91.06 213 ALA A N 1
ATOM 1649 C CA . ALA A 1 213 ? -6.166 13.154 1.527 1.00 91.06 213 ALA A CA 1
ATOM 1650 C C . ALA A 1 213 ? -6.925 14.029 2.537 1.00 91.06 213 ALA A C 1
ATOM 1652 O O . ALA A 1 213 ? -7.700 14.900 2.136 1.00 91.06 213 ALA A O 1
ATOM 1653 N N . LEU A 1 214 ? -6.611 13.910 3.833 1.00 87.50 214 LEU A N 1
ATOM 1654 C CA . LEU A 1 214 ? -7.267 14.687 4.887 1.00 87.50 214 LEU A CA 1
ATOM 1655 C C . LEU A 1 214 ? -7.062 16.197 4.712 1.00 87.50 214 LEU A C 1
ATOM 1657 O O . LEU A 1 214 ? -7.986 16.988 4.933 1.00 87.50 214 LEU A O 1
ATOM 1661 N N . SER A 1 215 ? -5.870 16.612 4.270 1.00 86.88 215 SER A N 1
ATOM 1662 C CA . SER A 1 215 ? -5.570 18.018 3.969 1.00 86.88 215 SER A CA 1
ATOM 1663 C C . SER A 1 215 ? -6.439 18.586 2.838 1.00 86.88 215 SER A C 1
ATOM 1665 O O . SER A 1 215 ? -6.752 19.778 2.845 1.00 86.88 215 SER A O 1
ATOM 1667 N N . ASN A 1 216 ? -6.904 17.721 1.932 1.00 88.25 216 ASN A N 1
ATOM 1668 C CA . ASN A 1 216 ? -7.821 18.047 0.841 1.00 88.25 216 ASN A CA 1
ATOM 1669 C C . ASN A 1 216 ? -9.303 17.862 1.219 1.00 88.25 216 ASN A C 1
ATOM 1671 O O . ASN A 1 216 ? -10.176 18.104 0.390 1.00 88.25 216 ASN A O 1
ATOM 1675 N N . GLY A 1 217 ? -9.603 17.487 2.468 1.00 90.19 217 GLY A N 1
ATOM 1676 C CA . GLY A 1 217 ? -10.967 17.195 2.920 1.00 90.19 217 GLY A CA 1
ATOM 1677 C C . GLY A 1 217 ? -11.486 15.827 2.474 1.00 90.19 217 GLY A C 1
ATOM 1678 O O . GLY A 1 217 ? -12.696 15.633 2.436 1.00 90.19 217 GLY A O 1
ATOM 1679 N N . GLU A 1 218 ? -10.580 14.912 2.143 1.00 92.62 218 GLU A N 1
ATOM 1680 C CA . GLU A 1 218 ? -10.847 13.557 1.664 1.00 92.62 218 GLU A CA 1
ATOM 1681 C C . GLU A 1 218 ? -10.273 12.521 2.644 1.00 92.62 218 GLU A C 1
ATOM 1683 O O . GLU A 1 218 ? -9.522 12.841 3.564 1.00 92.62 218 GLU A O 1
ATOM 1688 N N . THR A 1 219 ? -10.599 11.256 2.432 1.00 92.88 219 THR A N 1
ATOM 1689 C CA . THR A 1 219 ? -10.092 10.106 3.185 1.00 92.88 219 THR A CA 1
ATOM 1690 C C . THR A 1 219 ? -9.128 9.278 2.336 1.00 92.88 219 THR A C 1
ATOM 1692 O O . THR A 1 219 ? -9.030 9.437 1.116 1.00 92.88 219 THR A O 1
ATOM 1695 N N . PHE A 1 220 ? -8.417 8.337 2.960 1.00 95.31 220 PHE A N 1
ATOM 1696 C CA . PHE A 1 220 ? -7.668 7.327 2.206 1.00 95.31 220 PHE A CA 1
ATOM 1697 C C . PHE A 1 220 ? -8.611 6.503 1.308 1.00 95.31 220 PHE A C 1
ATOM 1699 O O . PHE A 1 220 ? -8.275 6.203 0.164 1.00 95.31 220 PHE A O 1
ATOM 1706 N N . PHE A 1 221 ? -9.817 6.190 1.794 1.00 97.56 221 PHE A N 1
ATOM 1707 C CA . PHE A 1 221 ? -10.822 5.455 1.029 1.00 97.56 221 PHE A CA 1
ATOM 1708 C C . PHE A 1 221 ? -11.292 6.231 -0.212 1.00 97.56 221 PHE A C 1
ATOM 1710 O O . PHE A 1 221 ? -11.486 5.636 -1.268 1.00 97.56 221 PHE A O 1
ATOM 1717 N N . ASP A 1 222 ? -11.380 7.563 -0.147 1.00 97.12 222 ASP A N 1
ATOM 1718 C CA . ASP A 1 222 ? -11.643 8.398 -1.330 1.00 97.12 222 ASP A CA 1
ATOM 1719 C C . ASP A 1 222 ? -10.579 8.224 -2.420 1.00 97.12 222 ASP A C 1
ATOM 1721 O O . ASP A 1 222 ? -10.907 8.222 -3.607 1.00 97.12 222 ASP A O 1
ATOM 1725 N N . GLN A 1 223 ? -9.307 8.029 -2.047 1.00 97.88 223 GLN A N 1
ATOM 1726 C CA . GLN A 1 223 ? -8.252 7.758 -3.032 1.00 97.88 223 GLN A CA 1
ATOM 1727 C C . GLN A 1 223 ? -8.473 6.416 -3.735 1.00 97.88 223 GLN A C 1
ATOM 1729 O O . GLN A 1 223 ? -8.251 6.319 -4.944 1.00 97.88 223 GLN A O 1
ATOM 1734 N N . LEU A 1 224 ? -8.963 5.404 -3.009 1.00 98.19 224 LEU A N 1
ATOM 1735 C CA . LEU A 1 224 ? -9.353 4.120 -3.594 1.00 98.19 224 LEU A CA 1
ATOM 1736 C C . LEU A 1 224 ? -10.530 4.282 -4.563 1.00 98.19 224 LEU A C 1
ATOM 1738 O O . LEU A 1 224 ? -10.478 3.769 -5.681 1.00 98.19 224 LEU A O 1
ATOM 1742 N N . LEU A 1 225 ? -11.565 5.032 -4.175 1.00 97.94 225 LEU A N 1
ATOM 1743 C CA . LEU A 1 225 ? -12.714 5.295 -5.046 1.00 97.94 225 LEU A CA 1
ATOM 1744 C C . LEU A 1 225 ? -12.297 6.027 -6.328 1.00 97.94 225 LEU A C 1
ATOM 1746 O O . LEU A 1 225 ? -12.684 5.613 -7.419 1.00 97.94 225 LEU A O 1
ATOM 1750 N N . LYS A 1 226 ? -11.426 7.037 -6.227 1.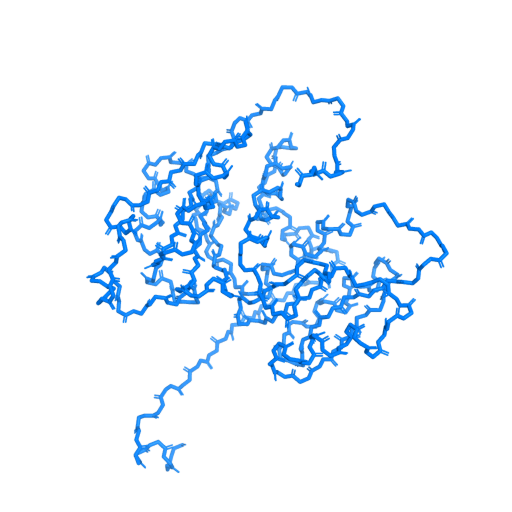00 97.50 226 LYS A N 1
ATOM 1751 C CA . LYS A 1 226 ? -10.845 7.723 -7.395 1.00 97.50 226 LYS A CA 1
ATOM 1752 C C . LYS A 1 226 ? -10.058 6.778 -8.297 1.00 97.50 226 LYS A C 1
ATOM 1754 O O . LYS A 1 226 ? -10.137 6.896 -9.520 1.00 97.50 226 LYS A O 1
ATOM 1759 N N . ALA A 1 227 ? -9.303 5.847 -7.716 1.00 98.00 227 ALA A N 1
ATOM 1760 C CA . ALA A 1 227 ? -8.594 4.833 -8.487 1.00 98.00 227 ALA A CA 1
ATOM 1761 C C . ALA A 1 227 ? -9.586 3.947 -9.256 1.00 98.00 227 ALA A C 1
ATOM 1763 O O . ALA A 1 227 ? -9.396 3.709 -10.449 1.00 98.00 227 ALA A O 1
ATOM 1764 N N . TYR A 1 228 ? -10.678 3.515 -8.617 1.00 98.12 228 TYR A N 1
ATOM 1765 C CA . TYR A 1 228 ? -11.725 2.732 -9.278 1.00 98.12 228 TYR A CA 1
ATOM 1766 C C . TYR A 1 228 ? -12.440 3.495 -10.393 1.00 98.12 228 TYR A C 1
ATOM 1768 O O . TYR A 1 228 ? -12.669 2.938 -11.466 1.00 98.12 228 TYR A O 1
ATOM 1776 N N . GLU A 1 229 ? -12.755 4.773 -10.184 1.00 97.56 229 GLU A N 1
ATOM 1777 C CA . GLU A 1 229 ? -13.353 5.621 -11.221 1.00 97.56 229 GLU A CA 1
ATOM 1778 C C . GLU A 1 229 ? -12.444 5.756 -12.449 1.00 97.56 229 GLU A C 1
ATOM 1780 O O . GLU A 1 229 ? -12.922 5.751 -13.584 1.00 97.56 229 GLU A O 1
ATOM 1785 N N . ARG A 1 230 ? -11.124 5.855 -12.239 1.00 97.62 230 ARG A N 1
ATOM 1786 C CA . ARG A 1 230 ? -10.145 6.036 -13.322 1.00 97.62 230 ARG A CA 1
ATOM 1787 C C . ARG A 1 230 ? -9.769 4.737 -14.026 1.00 97.62 230 ARG A C 1
ATOM 1789 O O . ARG A 1 230 ? -9.574 4.744 -15.242 1.00 97.62 230 ARG A O 1
ATOM 1796 N N . PHE A 1 231 ? -9.601 3.647 -13.280 1.00 97.44 231 PHE A N 1
ATOM 1797 C CA . PHE A 1 231 ? -8.968 2.419 -13.779 1.00 97.44 231 PHE A CA 1
ATOM 1798 C C . PHE A 1 231 ? -9.929 1.229 -13.882 1.00 97.44 231 PHE A C 1
ATOM 1800 O O . PHE A 1 231 ? -9.557 0.211 -14.464 1.00 97.44 231 PHE A O 1
ATOM 1807 N N . GLY A 1 232 ? -11.166 1.374 -13.399 1.00 96.69 232 GLY A N 1
ATOM 1808 C CA . GLY A 1 232 ? -12.195 0.335 -13.372 1.00 96.69 232 GLY A CA 1
ATOM 1809 C C . GLY A 1 232 ? -12.434 -0.215 -11.965 1.00 96.69 232 GLY A C 1
ATOM 1810 O O . GLY A 1 232 ? -11.582 -0.099 -11.089 1.00 96.69 232 GLY A O 1
ATOM 1811 N N . LEU A 1 233 ? -13.604 -0.824 -11.751 1.00 96.25 233 LEU A N 1
ATOM 1812 C CA . LEU A 1 233 ? -13.965 -1.450 -10.477 1.00 96.25 233 LEU A CA 1
ATOM 1813 C C . LEU A 1 233 ? -13.519 -2.912 -10.442 1.00 96.25 233 LEU A C 1
ATOM 1815 O O . LEU A 1 233 ? -13.837 -3.682 -11.351 1.00 96.25 233 LEU A O 1
ATOM 1819 N N . TYR A 1 234 ? -12.848 -3.294 -9.359 1.00 95.94 234 TYR A N 1
ATOM 1820 C CA . TYR A 1 234 ? -12.346 -4.646 -9.136 1.00 95.94 234 TYR A CA 1
ATOM 1821 C C . TYR A 1 234 ? -12.817 -5.135 -7.769 1.00 95.94 234 TYR A C 1
ATOM 1823 O O . TYR A 1 234 ? -12.585 -4.485 -6.753 1.00 95.94 234 TYR A O 1
ATOM 1831 N N . GLN A 1 235 ? -13.509 -6.275 -7.747 1.00 92.94 235 GLN A N 1
ATOM 1832 C CA . GLN A 1 235 ? -13.943 -6.924 -6.515 1.00 92.94 235 GLN A CA 1
ATOM 1833 C C . GLN A 1 235 ? -13.171 -8.226 -6.351 1.00 92.94 235 GLN A C 1
ATOM 1835 O O . GLN A 1 235 ? -13.389 -9.192 -7.081 1.00 92.94 235 GLN A O 1
ATOM 1840 N N . GLU A 1 236 ? -12.255 -8.235 -5.391 1.00 93.38 236 GLU A N 1
ATOM 1841 C CA . GLU A 1 236 ? -11.269 -9.297 -5.234 1.00 93.38 236 GLU A CA 1
ATOM 1842 C C . GLU A 1 236 ? -11.207 -9.745 -3.779 1.00 93.38 236 GLU A C 1
ATOM 1844 O O . GLU A 1 236 ? -11.327 -8.943 -2.848 1.00 93.38 236 GLU A O 1
ATOM 1849 N N . LYS A 1 237 ? -11.021 -11.049 -3.586 1.00 87.31 237 LYS A N 1
ATOM 1850 C CA . LYS A 1 237 ? -10.859 -11.657 -2.271 1.00 87.31 237 LYS A CA 1
ATOM 1851 C C . LYS A 1 237 ? -9.913 -12.843 -2.380 1.00 87.31 237 LYS A C 1
ATOM 1853 O O . LYS A 1 237 ? -10.134 -13.728 -3.205 1.00 87.31 237 LYS A O 1
ATOM 1858 N N . LEU A 1 238 ? -8.902 -12.878 -1.516 1.00 82.81 238 LEU A N 1
ATOM 1859 C CA . LEU A 1 238 ? -8.053 -14.050 -1.350 1.00 82.81 238 LEU A CA 1
ATOM 1860 C C . LEU A 1 238 ? -8.816 -15.114 -0.549 1.00 82.81 238 LEU A C 1
ATOM 1862 O O . LEU A 1 238 ? -9.417 -14.818 0.484 1.00 82.81 238 LEU A O 1
ATOM 1866 N N . VAL A 1 239 ? -8.818 -16.354 -1.038 1.00 83.44 239 VAL A N 1
ATOM 1867 C CA . VAL A 1 239 ? -9.423 -17.498 -0.345 1.00 83.44 239 VAL A CA 1
ATOM 1868 C C . VAL A 1 239 ? -8.355 -18.567 -0.181 1.00 83.44 239 VAL A C 1
ATOM 1870 O O . VAL A 1 239 ? -7.953 -19.208 -1.152 1.00 83.44 239 VAL A O 1
ATOM 1873 N N . SER A 1 240 ? -7.887 -18.750 1.051 1.00 78.94 240 SER A N 1
ATOM 1874 C CA . SER A 1 240 ? -6.905 -19.768 1.409 1.00 78.94 240 SER A CA 1
ATOM 1875 C C . SER A 1 240 ? -7.603 -20.995 2.005 1.00 78.94 240 SER A C 1
ATOM 1877 O O . SER A 1 240 ? -8.541 -20.895 2.794 1.00 78.94 240 SER A O 1
ATOM 1879 N N . PHE A 1 241 ? -7.149 -22.187 1.616 1.00 79.00 241 PHE A N 1
ATOM 1880 C CA . PHE A 1 241 ? -7.619 -23.449 2.184 1.00 79.00 241 PHE A CA 1
ATOM 1881 C C . PHE A 1 241 ? -6.458 -24.135 2.892 1.00 79.00 241 PHE A C 1
ATOM 1883 O O . PHE A 1 241 ? -5.553 -24.669 2.250 1.00 79.00 241 PHE A O 1
ATOM 1890 N N . VAL A 1 242 ? -6.488 -24.146 4.224 1.00 78.06 242 VAL A N 1
ATOM 1891 C CA . VAL A 1 242 ? -5.490 -24.864 5.021 1.00 78.06 242 VAL A CA 1
ATOM 1892 C C . VAL A 1 242 ? -5.918 -26.319 5.150 1.00 78.06 242 VAL A C 1
ATOM 1894 O O . VAL A 1 242 ? -6.899 -26.640 5.819 1.00 78.06 242 VAL A O 1
ATOM 1897 N N . LYS A 1 243 ? -5.156 -27.220 4.531 1.00 78.56 243 LYS A N 1
ATOM 1898 C CA . LYS A 1 243 ? -5.353 -28.663 4.673 1.00 78.56 243 LYS A CA 1
ATOM 1899 C C . LYS A 1 243 ? -4.237 -29.250 5.533 1.00 78.56 243 LYS A C 1
ATOM 1901 O O . LYS A 1 243 ? -3.067 -29.203 5.162 1.00 78.56 243 LYS A O 1
ATOM 1906 N N . LYS A 1 244 ? -4.588 -29.780 6.707 1.00 77.19 244 LYS A N 1
ATOM 1907 C CA . LYS A 1 244 ? -3.608 -30.284 7.679 1.00 77.19 244 LYS A CA 1
ATOM 1908 C C . LYS A 1 244 ? -3.196 -31.726 7.355 1.00 77.19 244 LYS A C 1
ATOM 1910 O O . LYS A 1 244 ? -4.034 -32.610 7.215 1.00 77.19 244 LYS A O 1
ATOM 1915 N N . GLY A 1 245 ? -1.887 -31.973 7.302 1.00 74.69 245 GLY A N 1
ATOM 1916 C CA . GLY A 1 245 ? -1.309 -33.321 7.277 1.00 74.69 245 GLY A CA 1
ATOM 1917 C C . GLY A 1 245 ? -1.709 -34.191 6.075 1.00 74.69 245 GLY A C 1
ATOM 1918 O O . GLY A 1 245 ? -1.980 -33.705 4.981 1.00 74.69 245 GLY A O 1
ATOM 1919 N N . LYS A 1 246 ? -1.715 -35.516 6.288 1.00 71.00 246 LYS A N 1
ATOM 1920 C CA . LYS A 1 246 ? -1.961 -36.544 5.255 1.00 71.00 246 LYS A CA 1
ATOM 1921 C C . LYS A 1 246 ? -3.390 -36.506 4.691 1.00 71.00 246 LYS A C 1
ATOM 1923 O O . LYS A 1 246 ? -3.613 -36.951 3.571 1.00 71.00 246 LYS A O 1
ATOM 1928 N N . GLU A 1 247 ? -4.336 -35.970 5.458 1.00 65.38 247 GLU A N 1
ATOM 1929 C CA . GLU A 1 247 ? -5.747 -35.809 5.078 1.00 65.38 247 GLU A CA 1
ATOM 1930 C C . GLU A 1 247 ? -5.925 -34.749 3.985 1.00 65.38 247 GLU A C 1
ATOM 1932 O O . GLU A 1 247 ? -6.807 -34.868 3.140 1.00 65.38 247 GLU A O 1
ATOM 1937 N N . GLY A 1 248 ? -5.019 -33.770 3.927 1.00 58.75 248 GLY A N 1
ATOM 1938 C CA . GLY A 1 248 ? -5.001 -32.761 2.876 1.00 58.75 248 GLY A CA 1
ATOM 1939 C C . GLY A 1 248 ? -4.587 -33.248 1.492 1.00 58.75 248 GLY A C 1
ATOM 1940 O O . GLY A 1 248 ? -4.778 -32.517 0.527 1.00 58.75 248 GLY A O 1
ATOM 1941 N N . ALA A 1 249 ? -4.030 -34.457 1.380 1.00 62.91 249 ALA A N 1
ATOM 1942 C CA . ALA A 1 249 ? -3.536 -35.002 0.116 1.00 62.91 249 ALA A CA 1
ATOM 1943 C C . ALA A 1 249 ? -4.644 -35.559 -0.799 1.00 62.91 249 ALA A C 1
ATOM 1945 O O . ALA A 1 249 ? -4.377 -35.842 -1.964 1.00 62.91 249 ALA A O 1
ATOM 1946 N N . TYR A 1 250 ? -5.861 -35.750 -0.276 1.00 59.00 250 TYR A N 1
ATOM 1947 C CA . TYR A 1 250 ? -6.962 -36.435 -0.972 1.00 59.00 250 TYR A CA 1
ATOM 1948 C C . TYR A 1 250 ? -8.190 -35.549 -1.219 1.00 59.00 250 TYR A C 1
ATOM 1950 O O . TYR A 1 250 ? -9.240 -36.052 -1.618 1.00 59.00 250 TYR A O 1
ATOM 1958 N N . VAL A 1 251 ? -8.065 -34.246 -0.969 1.00 54.50 251 VAL A N 1
ATOM 1959 C CA . VAL A 1 251 ? -9.106 -33.228 -1.174 1.00 54.50 251 VAL A CA 1
ATOM 1960 C C . VAL A 1 251 ? -8.534 -32.149 -2.067 1.00 54.50 251 VAL A C 1
ATOM 1962 O O . VAL A 1 251 ? -7.302 -31.943 -1.999 1.00 54.50 251 VAL A O 1
#